Protein AF-A0A7R9YXC5-F1 (afdb_monomer_lite)

Sequence (321 aa):
VELQVAIHGRLTNIRSEVAAGSNMAVRSGCPSSIGLPQLDKMMSELQGGLLQASELYNDFAQPCAMWDLCLRLIDLAGADVDPLLVRQLWDNLLLQAWERVPASRPVHSCSEPMQHLHAVCSAVEELGTCISSNEGTFPLAFVAFRLEQVAAEVWPRPHMTSSSARSMAVGCDNHNKAFGTPLIVSSLSRSCNGSVLALLRAYELLLGRHVAGVSDAEVSSTRMRHQLLAGLFMQCSMAAEELSGVQLGLAADDSYDAGHGTPESLLRTSTKLAVGTDPTTARQMGYLAEACERFALEAHRLGGVAGEELAKSFDDLRRRL

Secondary structure (DSSP, 8-state):
-HHHHHHHHHHHHHHHHHHTT-GGGGTT---TT--HHHHHHHHHHHHHSPPPHHHIIIIIITTTT-HHHHHHHHHHHT----HHHHHHHHHHHHHHHHHTS-SS---SSS-HHHHHHHHHHHHHHHHHHHHTT-TTT--HHHHHHHHHHHHTT-SS-TTS--S------S---S----TTHHHHHHHHHHHTTT-HHHHHHHHHHHHTT--TTS-HHHHTSHHHHHHHHHHHHHHHHHHHHHHHHHHHHHHHTT-S----------------------HHHHHHHHHHHHHHHHHHHHHHHH-HHHHHHHHHHHHHHHTT-

Structure (mmCIF, N/CA/C/O backbone):
data_AF-A0A7R9YXC5-F1
#
_entry.id   AF-A0A7R9YXC5-F1
#
loop_
_atom_site.group_PDB
_atom_site.id
_atom_site.type_symbol
_atom_site.label_atom_id
_atom_site.label_alt_id
_atom_site.label_comp_id
_atom_site.label_asym_id
_atom_site.label_entity_id
_atom_site.label_seq_id
_atom_site.pdbx_PDB_ins_code
_atom_site.Cartn_x
_atom_site.Cartn_y
_atom_site.Cartn_z
_atom_site.occupancy
_atom_site.B_iso_or_equiv
_atom_site.auth_seq_id
_atom_site.auth_comp_id
_atom_site.auth_asym_id
_atom_site.auth_atom_id
_atom_site.pdbx_PDB_model_num
ATOM 1 N N . VAL A 1 1 ? -3.672 -4.868 25.819 1.00 85.56 1 VAL A N 1
ATOM 2 C CA . VAL A 1 1 ? -3.225 -3.750 26.690 1.00 85.56 1 VAL A CA 1
ATOM 3 C C . VAL A 1 1 ? -2.791 -2.552 25.853 1.00 85.56 1 VAL A C 1
ATOM 5 O O . VAL A 1 1 ? -3.435 -1.521 25.953 1.00 85.56 1 VAL A O 1
ATOM 8 N N . GLU A 1 2 ? -1.778 -2.674 24.988 1.00 91.31 2 GLU A N 1
ATOM 9 C CA . GLU A 1 2 ? -1.267 -1.541 24.187 1.00 91.31 2 GLU A CA 1
ATOM 10 C C . GLU A 1 2 ? -2.338 -0.843 23.336 1.00 91.31 2 GLU A C 1
ATOM 12 O O . GLU A 1 2 ? -2.458 0.376 23.391 1.00 91.31 2 GLU A O 1
ATOM 17 N N . LEU A 1 3 ? -3.168 -1.602 22.609 1.00 91.25 3 LEU A N 1
ATOM 18 C CA . LEU A 1 3 ? -4.249 -1.026 21.796 1.00 91.25 3 LEU A CA 1
ATOM 19 C C . LEU A 1 3 ? -5.289 -0.285 22.641 1.00 91.25 3 LEU A C 1
ATOM 21 O O . LEU A 1 3 ? -5.760 0.773 22.246 1.00 91.25 3 LEU A O 1
ATOM 25 N N . GLN A 1 4 ? -5.597 -0.787 23.836 1.00 93.06 4 GLN A N 1
ATOM 26 C CA . GLN A 1 4 ? -6.517 -0.126 24.759 1.00 93.06 4 GLN A CA 1
ATOM 27 C C . GLN A 1 4 ? -5.935 1.195 25.287 1.00 93.06 4 GLN A C 1
ATOM 29 O O . GLN A 1 4 ? -6.645 2.196 25.357 1.00 93.06 4 GLN A O 1
ATOM 34 N N . VAL A 1 5 ? -4.633 1.225 25.592 1.00 92.50 5 VAL A N 1
ATOM 35 C CA . VAL A 1 5 ? -3.917 2.458 25.967 1.00 92.50 5 VAL A CA 1
ATOM 36 C C . VAL A 1 5 ? -3.904 3.455 24.805 1.00 92.50 5 VAL A C 1
ATOM 38 O O . VAL A 1 5 ? -4.148 4.642 25.018 1.00 92.50 5 VAL A O 1
ATOM 41 N N . ALA A 1 6 ? -3.685 2.985 23.574 1.00 92.81 6 ALA A N 1
ATOM 42 C CA . ALA A 1 6 ? -3.709 3.828 22.381 1.00 92.81 6 ALA A CA 1
ATOM 43 C C . ALA A 1 6 ? -5.100 4.435 22.124 1.00 92.81 6 ALA A C 1
ATOM 45 O O . ALA A 1 6 ? -5.201 5.638 21.873 1.00 92.81 6 ALA A O 1
ATOM 46 N N . ILE A 1 7 ? -6.170 3.640 22.259 1.00 92.00 7 ILE A N 1
ATOM 47 C CA . ILE A 1 7 ? -7.557 4.124 22.181 1.00 92.00 7 ILE A CA 1
ATOM 48 C C . ILE A 1 7 ? -7.794 5.184 23.259 1.00 92.00 7 ILE A C 1
ATOM 50 O O . ILE A 1 7 ? -8.263 6.276 22.945 1.00 92.00 7 ILE A O 1
ATOM 54 N N . HIS A 1 8 ? -7.413 4.916 24.511 1.00 92.12 8 HIS A N 1
ATOM 55 C CA . HIS A 1 8 ? -7.578 5.878 25.601 1.00 92.12 8 HIS A CA 1
ATOM 56 C C . HIS A 1 8 ? -6.866 7.210 25.308 1.00 92.12 8 HIS A C 1
ATOM 58 O O . HIS A 1 8 ? -7.475 8.271 25.437 1.00 92.12 8 HIS A O 1
ATOM 64 N N . GLY A 1 9 ? -5.615 7.159 24.834 1.00 91.31 9 GLY A N 1
ATOM 65 C CA . GLY A 1 9 ? -4.849 8.345 24.437 1.00 91.31 9 GLY A CA 1
ATOM 66 C C . GLY A 1 9 ? -5.482 9.126 23.275 1.00 91.31 9 GLY A C 1
ATOM 67 O O . GLY A 1 9 ? -5.499 10.360 23.271 1.00 91.31 9 GLY A O 1
ATOM 68 N N . ARG A 1 10 ? -6.071 8.435 22.292 1.00 90.62 10 ARG A N 1
ATOM 69 C CA . ARG A 1 10 ? -6.817 9.090 21.205 1.00 90.62 10 ARG A CA 1
ATOM 70 C C . ARG A 1 10 ? -8.094 9.757 21.712 1.00 90.62 10 ARG A C 1
ATOM 72 O O . ARG A 1 10 ? -8.354 10.898 21.335 1.00 90.62 10 ARG A O 1
ATOM 79 N N . LEU A 1 11 ? -8.848 9.107 22.600 1.00 90.19 11 LEU A N 1
ATOM 80 C CA . LEU A 1 11 ? -10.049 9.699 23.198 1.00 90.19 11 LEU A CA 1
ATOM 81 C C . LEU A 1 11 ? -9.716 10.937 24.040 1.00 90.19 11 LEU A C 1
ATOM 83 O O . LEU A 1 11 ? -10.445 11.924 23.962 1.00 90.19 11 LEU A O 1
ATOM 87 N N . THR A 1 12 ? -8.598 10.946 24.777 1.00 90.25 12 THR A N 1
ATOM 88 C CA . THR A 1 12 ? -8.157 12.148 25.508 1.00 90.25 12 THR A CA 1
ATOM 89 C C . THR A 1 12 ? -7.860 13.320 24.575 1.00 90.25 12 THR A C 1
ATOM 91 O O . THR A 1 12 ? -8.230 14.454 24.886 1.00 90.25 12 THR A O 1
ATOM 94 N N . ASN A 1 13 ? -7.262 13.054 23.410 1.00 88.88 13 ASN A N 1
ATOM 95 C CA . ASN A 1 13 ? -6.986 14.093 22.418 1.00 88.88 13 ASN A CA 1
ATOM 96 C C . ASN A 1 13 ? -8.290 14.635 21.823 1.00 88.88 13 ASN A C 1
ATOM 98 O O . ASN A 1 13 ? -8.510 15.844 21.867 1.00 88.88 13 ASN A O 1
ATOM 102 N N . ILE A 1 14 ? -9.202 13.754 21.397 1.00 86.19 14 ILE A N 1
ATOM 103 C CA . ILE A 1 14 ? -10.529 14.146 20.889 1.00 86.19 14 ILE A CA 1
ATOM 104 C C . ILE A 1 14 ? -11.276 14.983 21.935 1.00 86.19 14 ILE A C 1
ATOM 106 O O . ILE A 1 14 ? -11.848 16.021 21.613 1.00 86.19 14 ILE A O 1
ATOM 110 N N . ARG A 1 15 ? -11.220 14.590 23.214 1.00 87.62 15 ARG A N 1
ATOM 111 C CA . ARG A 1 15 ? -11.850 15.334 24.312 1.00 87.62 15 ARG A CA 1
ATOM 112 C C . ARG A 1 15 ? -11.302 16.748 24.414 1.00 87.62 15 ARG A C 1
ATOM 114 O O . ARG A 1 15 ? -12.077 17.692 24.549 1.00 87.62 15 ARG A O 1
ATOM 121 N N . SER A 1 16 ? -9.978 16.886 24.353 1.00 86.81 16 SER A N 1
ATOM 122 C CA . SER A 1 16 ? -9.315 18.188 24.417 1.00 86.81 16 SER A CA 1
ATOM 123 C C . SER A 1 16 ? -9.681 19.079 23.224 1.00 86.81 16 SER A C 1
ATOM 125 O O . SER A 1 16 ? -9.943 20.265 23.410 1.00 86.81 16 SER A O 1
ATOM 127 N N . GLU A 1 17 ? -9.803 18.505 22.025 1.00 83.50 17 GLU A N 1
ATOM 128 C CA . GLU A 1 17 ? -10.179 19.221 20.801 1.00 83.50 17 GLU A CA 1
ATOM 129 C C . GLU A 1 17 ? -11.636 19.700 20.835 1.00 83.50 17 GLU A C 1
ATOM 131 O O . GLU A 1 17 ? -11.918 20.855 20.501 1.00 83.50 17 GLU A O 1
ATOM 136 N N . VAL A 1 18 ? -12.551 18.839 21.295 1.00 82.38 18 VAL A N 1
ATOM 137 C CA . VAL A 1 18 ? -13.970 19.178 21.473 1.00 82.38 18 VAL A CA 1
ATOM 138 C C . VAL A 1 18 ? -14.134 20.253 22.551 1.00 82.38 18 VAL A C 1
ATOM 140 O O . VAL A 1 18 ? -14.864 21.222 22.343 1.00 82.38 18 VAL A O 1
ATOM 143 N N . ALA A 1 19 ? -13.423 20.140 23.679 1.00 83.19 19 ALA A N 1
ATOM 144 C CA . ALA A 1 19 ? -13.453 21.137 24.751 1.00 83.19 19 ALA A CA 1
ATOM 145 C C . ALA A 1 19 ? -12.884 22.499 24.314 1.00 83.19 19 ALA A C 1
ATOM 147 O O . ALA A 1 19 ? -13.374 23.540 24.747 1.00 83.19 19 ALA A O 1
ATOM 148 N N . ALA A 1 20 ? -11.887 22.504 23.426 1.00 81.88 20 ALA A N 1
ATOM 149 C CA . ALA A 1 20 ? -11.310 23.719 22.859 1.00 81.88 20 ALA A CA 1
ATOM 150 C C . ALA A 1 20 ? -12.216 24.409 21.818 1.00 81.88 20 ALA A C 1
ATOM 152 O O . ALA A 1 20 ? -11.829 25.443 21.275 1.00 81.88 20 ALA A O 1
ATOM 153 N N . GLY A 1 21 ? -13.393 23.849 21.500 1.00 68.62 21 GLY A N 1
ATOM 154 C CA . GLY A 1 21 ? -14.313 24.410 20.504 1.00 68.62 21 GLY A CA 1
ATOM 155 C C . GLY A 1 21 ? -13.708 24.478 19.100 1.00 68.62 21 GLY A C 1
ATOM 156 O O . GLY A 1 21 ? -14.126 25.290 18.274 1.00 68.62 21 GLY A O 1
ATOM 157 N N . SER A 1 22 ? -12.687 23.663 18.825 1.00 61.84 22 SER A N 1
ATOM 158 C CA . SER A 1 22 ? -12.028 23.674 17.529 1.00 61.84 22 SER A CA 1
ATOM 159 C C . SER A 1 22 ? -12.956 23.052 16.487 1.00 61.84 22 SER A C 1
ATOM 161 O O . SER A 1 22 ? -13.291 21.873 16.568 1.00 61.84 22 SER A O 1
ATOM 163 N N . ASN A 1 23 ? -13.270 23.799 15.422 1.00 53.34 23 ASN A N 1
ATOM 164 C CA . ASN A 1 23 ? -13.916 23.288 14.197 1.00 53.34 23 ASN A CA 1
ATOM 165 C C . ASN A 1 23 ? -13.087 22.191 13.471 1.00 53.34 23 ASN A C 1
ATOM 167 O O . ASN A 1 23 ? -13.410 21.783 12.358 1.00 53.34 23 ASN A O 1
ATOM 171 N N . MET A 1 24 ? -12.018 21.693 14.102 1.00 48.81 24 MET A N 1
ATOM 172 C CA . MET A 1 24 ? -11.241 20.512 13.729 1.00 48.81 24 MET A CA 1
ATOM 173 C C . MET A 1 24 ? -11.968 19.188 14.001 1.00 48.81 24 MET A C 1
ATOM 175 O O . MET A 1 24 ? -11.489 18.166 13.527 1.00 48.81 24 MET A O 1
ATOM 179 N N . ALA A 1 25 ? -13.129 19.173 14.669 1.00 43.03 25 ALA A N 1
ATOM 180 C CA . ALA A 1 25 ? -13.936 17.952 14.814 1.00 43.03 25 ALA A CA 1
ATOM 181 C C . ALA A 1 25 ? -14.303 17.308 13.455 1.00 43.03 25 ALA A C 1
ATOM 183 O O . ALA A 1 25 ? -14.490 16.101 13.376 1.00 43.03 25 ALA A O 1
ATOM 184 N N . VAL A 1 26 ? -14.319 18.094 12.369 1.00 48.00 26 VAL A N 1
ATOM 185 C CA . VAL A 1 26 ? -14.453 17.596 10.985 1.00 48.00 26 VAL A CA 1
ATOM 186 C C . VAL A 1 26 ? -13.142 16.985 10.453 1.00 48.00 26 VAL A C 1
ATOM 188 O O . VAL A 1 26 ? -13.173 16.070 9.644 1.00 48.00 26 VAL A O 1
ATOM 191 N N . ARG A 1 27 ? -11.976 17.442 10.928 1.00 50.78 27 ARG A N 1
ATOM 192 C CA . ARG A 1 27 ? -10.634 16.993 10.498 1.00 50.78 27 ARG A CA 1
ATOM 193 C C . ARG A 1 27 ? -10.107 15.768 11.243 1.00 50.78 27 ARG A C 1
ATOM 195 O O . ARG A 1 27 ? -9.214 15.091 10.738 1.00 50.78 27 ARG A O 1
ATOM 202 N N . SER A 1 28 ? -10.630 15.470 12.433 1.00 47.91 28 SER A N 1
ATOM 203 C CA . SER A 1 28 ? -10.281 14.239 13.153 1.00 47.91 28 SER A CA 1
ATOM 204 C C . SER A 1 28 ? -11.022 13.013 12.602 1.00 47.91 28 SER A C 1
ATOM 206 O O . SER A 1 28 ? -10.754 11.904 13.054 1.00 47.91 28 SER A O 1
ATOM 208 N N . GLY A 1 29 ? -11.946 13.179 11.646 1.00 51.75 29 GLY A N 1
ATOM 209 C CA . GLY A 1 29 ? -12.799 12.103 11.131 1.00 51.75 29 GLY A CA 1
ATOM 210 C C . GLY A 1 29 ? -13.851 11.605 12.130 1.00 51.75 29 GLY A C 1
ATOM 211 O O . GLY A 1 29 ? -14.633 10.727 11.780 1.00 51.75 29 GLY A O 1
ATOM 212 N N . CYS A 1 30 ? -13.903 12.153 13.352 1.00 49.88 30 CYS A N 1
ATOM 213 C CA . CYS A 1 30 ? -14.940 11.805 14.316 1.00 49.88 30 CYS A CA 1
ATOM 214 C C . CYS A 1 30 ? -16.307 12.236 13.776 1.00 49.88 30 CYS A C 1
ATOM 216 O O . CYS A 1 30 ? -16.468 13.394 13.373 1.00 49.88 30 CYS A O 1
ATOM 218 N N . PRO A 1 31 ? -17.328 11.364 13.816 1.00 53.88 31 PRO A N 1
ATOM 219 C CA . PRO A 1 31 ? -18.678 11.803 13.531 1.00 53.88 31 PRO A CA 1
ATOM 220 C C . PRO A 1 31 ? -19.026 12.896 14.543 1.00 53.88 31 PRO A C 1
ATOM 222 O O . PRO A 1 31 ? -18.815 12.742 15.749 1.00 53.88 31 PRO A O 1
ATOM 225 N N . SER A 1 32 ? -19.562 14.015 14.055 1.00 53.47 32 SER A N 1
ATOM 226 C CA . SER A 1 32 ? -19.918 15.212 14.836 1.00 53.47 32 SER A CA 1
ATOM 227 C C . SER A 1 32 ? -20.998 14.967 15.912 1.00 53.47 32 SER A C 1
ATOM 229 O O . SER A 1 32 ? -21.584 15.909 16.436 1.00 53.47 32 SER A O 1
ATOM 231 N N . SER A 1 33 ? -21.291 13.703 16.220 1.00 59.06 33 SER A N 1
ATOM 232 C CA . SER A 1 33 ? -22.357 13.209 17.080 1.00 59.06 33 SER A CA 1
ATOM 233 C C . SER A 1 33 ? -21.893 12.736 18.461 1.00 59.06 33 SER A C 1
ATOM 235 O O . SER A 1 33 ? -22.750 12.540 19.319 1.00 59.06 33 SER A O 1
ATOM 237 N N . ILE A 1 34 ? -20.590 12.535 18.712 1.00 72.25 34 ILE A N 1
ATOM 238 C CA . ILE A 1 34 ? -20.120 12.079 20.034 1.00 72.25 34 ILE A CA 1
ATOM 239 C C . ILE A 1 34 ? -19.953 13.286 20.962 1.00 72.25 34 ILE A C 1
ATOM 241 O O . ILE A 1 34 ? -19.010 14.067 20.844 1.00 72.25 34 ILE A O 1
ATOM 245 N N . GLY A 1 35 ? -20.885 13.441 21.901 1.00 79.62 35 GLY A N 1
ATOM 246 C CA . GLY A 1 35 ? -20.814 14.488 22.918 1.00 79.62 35 GLY A CA 1
ATOM 247 C C . GLY A 1 35 ? -19.749 14.208 23.987 1.00 79.62 35 GLY A C 1
ATOM 248 O O . GLY A 1 35 ? -19.476 13.055 24.318 1.00 79.62 35 GLY A O 1
ATOM 249 N N . LEU A 1 36 ? -19.223 15.271 24.610 1.00 82.44 36 LEU A N 1
ATOM 250 C CA . LEU A 1 36 ? -18.330 15.191 25.780 1.00 82.44 36 LEU A CA 1
ATOM 251 C C . LEU A 1 36 ? -18.768 14.177 26.862 1.00 82.44 36 LEU A C 1
ATOM 253 O O . LEU A 1 36 ? -17.921 13.390 27.279 1.00 82.44 36 LEU A O 1
ATOM 257 N N . PRO A 1 37 ? -20.047 14.111 27.300 1.00 86.06 37 PRO A N 1
ATOM 258 C CA . PRO A 1 37 ? -20.447 13.144 28.328 1.00 86.06 37 PRO A CA 1
ATOM 259 C C . PRO A 1 37 ? -20.342 11.683 27.868 1.00 86.06 37 PRO A C 1
ATOM 261 O O . PRO A 1 37 ? -20.076 10.800 28.680 1.00 86.06 37 PRO A O 1
ATOM 264 N N . GLN A 1 38 ? -20.528 11.413 26.573 1.00 86.81 38 GLN A N 1
ATOM 265 C CA . GLN A 1 38 ? -20.342 10.071 26.022 1.00 86.81 38 GLN A CA 1
ATOM 266 C C . GLN A 1 38 ? -18.858 9.701 25.987 1.00 86.81 38 GLN A C 1
ATOM 268 O O . GLN A 1 38 ? -18.496 8.579 26.328 1.00 86.81 38 GLN A O 1
ATOM 273 N N . LEU A 1 39 ? -17.999 10.662 25.650 1.00 86.38 39 LEU A N 1
ATOM 274 C CA . LEU A 1 39 ? -16.556 10.469 25.623 1.00 86.38 39 LEU A CA 1
ATOM 275 C C . LEU A 1 39 ? -15.981 10.199 27.022 1.00 86.38 39 LEU A C 1
ATOM 277 O O . LEU A 1 39 ? -15.174 9.286 27.190 1.00 86.38 39 LEU A O 1
ATOM 281 N N . ASP A 1 40 ? -16.453 10.930 28.036 1.00 88.50 40 ASP A N 1
ATOM 282 C CA . ASP A 1 40 ? -16.078 10.705 29.437 1.00 88.50 40 ASP A CA 1
ATOM 283 C C . ASP A 1 40 ? -16.508 9.308 29.920 1.00 88.50 40 ASP A C 1
ATOM 285 O O . ASP A 1 40 ? -15.749 8.627 30.615 1.00 88.50 40 ASP A O 1
ATOM 289 N N . LYS A 1 41 ? -17.691 8.839 29.497 1.00 90.25 41 LYS A N 1
ATOM 290 C CA . LYS A 1 41 ? -18.159 7.477 29.782 1.00 90.25 41 LYS A CA 1
ATOM 291 C C . LYS A 1 41 ? -17.246 6.422 29.146 1.00 90.25 41 LYS A C 1
ATOM 293 O O . LYS A 1 41 ? -16.778 5.534 29.854 1.00 90.25 41 LYS A O 1
ATOM 298 N N . MET A 1 42 ? -16.937 6.556 27.856 1.00 90.44 42 MET A N 1
ATOM 299 C CA . MET A 1 42 ? -16.036 5.639 27.143 1.00 90.44 42 MET A CA 1
ATOM 300 C C . MET A 1 42 ? -14.647 5.588 27.799 1.00 90.44 42 MET A C 1
ATOM 302 O O . MET A 1 42 ? -14.072 4.520 28.000 1.00 90.44 42 MET A O 1
ATOM 306 N N . MET A 1 43 ? -14.109 6.742 28.199 1.00 90.12 43 MET A N 1
ATOM 307 C CA . MET A 1 43 ? -12.832 6.803 28.910 1.00 90.12 43 MET A CA 1
ATOM 308 C C . MET A 1 43 ? -12.872 6.078 30.261 1.00 90.12 43 MET A C 1
ATOM 310 O O . MET A 1 43 ? -11.908 5.389 30.593 1.00 90.12 43 MET A O 1
ATOM 314 N N . SER A 1 44 ? -13.963 6.217 31.022 1.00 90.12 44 SER A N 1
ATOM 315 C CA . SER A 1 44 ? -14.143 5.517 32.298 1.00 90.12 44 SER A CA 1
ATOM 316 C C . SER A 1 44 ? -14.252 4.002 32.113 1.00 90.12 44 SER A C 1
ATOM 318 O O . SER A 1 44 ? -13.713 3.253 32.924 1.00 90.12 44 SER A O 1
ATOM 320 N N . GLU A 1 45 ? -14.922 3.538 31.057 1.00 91.31 45 GLU A N 1
ATOM 321 C CA . GLU A 1 45 ? -15.056 2.108 30.749 1.00 91.31 45 GLU A CA 1
ATOM 322 C C . GLU A 1 45 ? -13.698 1.480 30.407 1.00 91.31 45 GLU A C 1
ATOM 324 O O . GLU A 1 45 ? -13.349 0.433 30.951 1.00 91.31 45 GLU A O 1
ATOM 329 N N . LEU A 1 46 ? -12.867 2.171 29.618 1.00 90.38 46 LEU A N 1
ATOM 330 C CA . LEU A 1 46 ? -11.503 1.722 29.302 1.00 90.38 46 LEU A CA 1
ATOM 331 C C . LEU A 1 46 ? -10.572 1.678 30.522 1.00 90.38 46 LEU A C 1
ATOM 333 O O . LEU A 1 46 ? -9.553 0.992 30.478 1.00 90.38 46 LEU A O 1
ATOM 337 N N . GLN A 1 47 ? -10.880 2.412 31.591 1.00 89.50 47 GLN A N 1
ATOM 338 C CA . GLN A 1 47 ? -10.126 2.367 32.849 1.00 89.50 47 GLN A CA 1
ATOM 339 C C . GLN A 1 47 ? -10.611 1.248 33.784 1.00 89.50 47 GLN A C 1
ATOM 341 O O . GLN A 1 47 ? -9.884 0.866 34.700 1.00 89.50 47 GLN A O 1
ATOM 346 N N . GLY A 1 48 ? -11.817 0.716 33.560 1.00 85.75 48 GLY A N 1
ATOM 347 C CA . GLY A 1 48 ? -12.461 -0.263 34.438 1.00 85.75 48 GLY A CA 1
ATOM 348 C C . GLY A 1 48 ? -11.906 -1.687 34.341 1.00 85.75 48 GLY A C 1
ATOM 349 O O . GLY A 1 48 ? -12.081 -2.469 35.273 1.00 85.75 48 GLY A O 1
ATOM 350 N N . GLY A 1 49 ? -11.224 -2.041 33.248 1.00 89.19 49 GLY A N 1
ATOM 351 C CA . GLY A 1 49 ? -10.658 -3.378 33.053 1.00 89.19 49 GLY A CA 1
ATOM 352 C C . GLY A 1 49 ? -10.183 -3.628 31.623 1.00 89.19 49 GLY A C 1
ATOM 353 O O . GLY A 1 49 ? -10.300 -2.759 30.765 1.00 89.19 49 GLY A O 1
ATOM 354 N N . LEU A 1 50 ? -9.625 -4.815 31.364 1.00 91.12 50 LEU A N 1
ATOM 355 C CA . LEU A 1 50 ? -9.234 -5.226 30.012 1.00 91.12 50 LEU A CA 1
ATOM 356 C C . LEU A 1 50 ? -10.460 -5.650 29.206 1.00 91.12 50 LEU A C 1
ATOM 358 O O . LEU A 1 50 ? -11.180 -6.555 29.621 1.00 91.12 50 LEU A O 1
ATOM 362 N N . LEU A 1 51 ? -10.648 -5.013 28.052 1.00 92.81 51 LEU A N 1
ATOM 363 C CA . LEU A 1 51 ? -11.744 -5.304 27.130 1.00 92.81 51 LEU A CA 1
ATOM 364 C C . LEU A 1 51 ? -11.302 -6.265 26.024 1.00 92.81 51 LEU A C 1
ATOM 366 O O . LEU A 1 51 ? -10.113 -6.365 25.693 1.00 92.81 51 LEU A O 1
ATOM 370 N N . GLN A 1 52 ? -12.266 -6.968 25.436 1.00 92.50 52 GLN A N 1
ATOM 371 C CA . GLN A 1 52 ? -12.020 -7.835 24.287 1.00 92.50 52 GLN A CA 1
ATOM 372 C C . GLN A 1 52 ? -11.782 -7.013 23.014 1.00 92.50 52 GLN A C 1
ATOM 374 O O . GLN A 1 52 ? -12.260 -5.888 22.877 1.00 92.50 52 GLN A O 1
ATOM 379 N N . ALA A 1 53 ? -11.073 -7.586 22.036 1.00 91.12 53 ALA A N 1
ATOM 380 C CA . ALA A 1 53 ? -10.782 -6.899 20.773 1.00 91.12 53 ALA A CA 1
ATOM 381 C C . ALA A 1 53 ? -12.058 -6.473 20.021 1.00 91.12 53 ALA A C 1
ATOM 383 O O . ALA A 1 53 ? -12.093 -5.391 19.441 1.00 91.12 53 ALA A O 1
ATOM 384 N N . SER A 1 54 ? -13.121 -7.281 20.084 1.00 92.44 54 SER A N 1
ATOM 385 C CA . SER A 1 54 ? -14.426 -6.956 19.499 1.00 92.44 54 SER A CA 1
ATOM 386 C C . SER A 1 54 ? -15.109 -5.771 20.182 1.00 92.44 54 SER A C 1
ATOM 388 O O . SER A 1 54 ? -15.726 -4.963 19.497 1.00 92.44 54 SER A O 1
ATOM 390 N N . GLU A 1 55 ? -14.992 -5.644 21.504 1.00 94.62 55 GLU A N 1
ATOM 391 C CA . GLU A 1 55 ? -15.535 -4.509 22.268 1.00 94.62 55 GLU A CA 1
ATOM 392 C C . GLU A 1 55 ? -14.743 -3.241 21.931 1.00 94.62 55 GLU A C 1
ATOM 394 O O . GLU A 1 55 ? -15.312 -2.234 21.520 1.00 94.62 55 GLU A O 1
ATOM 399 N N . LEU A 1 56 ? -13.405 -3.321 21.966 1.00 95.06 56 LEU A N 1
ATOM 400 C CA . LEU A 1 56 ? -12.520 -2.222 21.563 1.00 95.06 56 LEU A CA 1
ATOM 401 C C . LEU A 1 56 ? -12.799 -1.736 20.131 1.00 95.06 56 LEU A C 1
ATOM 403 O O . LEU A 1 56 ? -12.732 -0.536 19.867 1.00 95.06 56 LEU A O 1
ATOM 407 N N . TYR A 1 57 ? -13.126 -2.648 19.214 1.00 94.31 57 TYR A N 1
ATOM 408 C CA . TYR A 1 57 ? -13.454 -2.317 17.830 1.00 94.31 57 TYR A CA 1
ATOM 409 C C . TYR A 1 57 ? -14.825 -1.636 17.708 1.00 94.31 57 TYR A C 1
ATOM 411 O O . TYR A 1 57 ? -14.907 -0.517 17.197 1.00 94.31 57 TYR A O 1
ATOM 419 N N . ASN A 1 58 ? -15.885 -2.297 18.185 1.00 93.81 58 ASN A N 1
ATOM 420 C CA . ASN A 1 58 ? -17.271 -1.884 17.942 1.00 93.81 58 ASN A CA 1
ATOM 421 C C . ASN A 1 58 ? -17.698 -0.691 18.798 1.00 93.81 58 ASN A C 1
ATOM 423 O O . ASN A 1 58 ? -18.430 0.170 18.314 1.00 93.81 58 ASN A O 1
ATOM 427 N N . ASP A 1 59 ? -17.231 -0.625 20.045 1.00 93.56 59 ASP A N 1
ATOM 428 C CA . ASP A 1 59 ? -17.704 0.373 21.005 1.00 93.56 59 ASP A CA 1
ATOM 429 C C . ASP A 1 59 ? -16.814 1.624 21.021 1.00 93.56 59 ASP A C 1
ATOM 431 O O . ASP A 1 59 ? -17.275 2.696 21.412 1.00 93.56 59 ASP A O 1
ATOM 435 N N . PHE A 1 60 ? -15.559 1.521 20.552 1.00 93.69 60 PHE A N 1
ATOM 436 C CA . PHE A 1 60 ? -14.576 2.610 20.637 1.00 93.69 60 PHE A CA 1
ATOM 437 C C . PHE A 1 60 ? -13.945 2.992 19.296 1.00 93.69 60 PHE A C 1
ATOM 439 O O . PHE A 1 60 ? -14.120 4.122 18.841 1.00 93.69 60 PHE A O 1
ATOM 446 N N . ALA A 1 61 ? -13.200 2.087 18.656 1.00 93.62 61 ALA A N 1
ATOM 447 C CA . ALA A 1 61 ? -12.371 2.443 17.506 1.00 93.62 61 ALA A CA 1
ATOM 448 C C . ALA A 1 61 ? -13.206 2.854 16.281 1.00 93.62 61 ALA A C 1
ATOM 450 O O . ALA A 1 61 ? -12.959 3.916 15.704 1.00 93.62 61 ALA A O 1
ATOM 451 N N . GLN A 1 62 ? -14.215 2.057 15.911 1.00 93.31 62 GLN A N 1
ATOM 452 C CA . GLN A 1 62 ? -15.067 2.338 14.754 1.00 93.31 62 GLN A CA 1
ATOM 453 C C . GLN A 1 62 ? -15.955 3.582 14.961 1.00 93.31 62 GLN A C 1
ATOM 455 O O . GLN A 1 62 ? -15.950 4.444 14.078 1.00 93.31 62 GLN A O 1
ATOM 460 N N . PRO A 1 63 ? -16.672 3.758 16.095 1.00 90.75 63 PRO A N 1
ATOM 461 C CA . PRO A 1 63 ? -17.485 4.957 16.325 1.00 90.75 63 PRO A CA 1
ATOM 462 C C . PRO A 1 63 ? -16.678 6.256 16.321 1.00 90.75 63 PRO A C 1
ATOM 464 O O . PRO A 1 63 ? -17.186 7.293 15.904 1.00 90.75 63 PRO A O 1
ATOM 467 N N . CYS A 1 64 ? -15.420 6.209 16.763 1.00 89.19 64 CYS A N 1
ATOM 468 C CA . CYS A 1 64 ? -14.525 7.364 16.784 1.00 89.19 64 CYS A CA 1
ATOM 469 C C . CYS A 1 64 ? -13.646 7.492 15.529 1.00 89.19 64 CYS A C 1
ATOM 471 O O . CYS A 1 64 ? -12.710 8.290 15.542 1.00 89.19 64 CYS A O 1
ATOM 473 N N . ALA A 1 65 ? -13.912 6.721 14.466 1.00 92.00 65 ALA A N 1
ATOM 474 C CA . ALA A 1 65 ? -13.160 6.763 13.207 1.00 92.00 65 ALA A CA 1
ATOM 475 C C . ALA A 1 65 ? -11.632 6.613 13.385 1.00 92.00 65 ALA A C 1
ATOM 477 O O . ALA A 1 65 ? -10.827 7.267 12.713 1.00 92.00 65 ALA A O 1
ATOM 478 N N . MET A 1 66 ? -11.218 5.751 14.316 1.00 94.25 66 MET A N 1
ATOM 479 C CA . MET A 1 66 ? -9.815 5.407 14.557 1.00 94.25 66 MET A CA 1
ATOM 480 C C . MET A 1 66 ? -9.405 4.261 13.624 1.00 94.25 66 MET A C 1
ATOM 482 O O . MET A 1 66 ? -9.218 3.123 14.059 1.00 94.25 66 MET A O 1
ATOM 486 N N . TRP A 1 67 ? -9.358 4.534 12.318 1.00 95.50 67 TRP A N 1
ATOM 487 C CA . TRP A 1 67 ? -9.205 3.508 11.275 1.00 95.50 67 TRP A CA 1
ATOM 488 C C . TRP A 1 67 ? -7.887 2.731 11.367 1.00 95.50 67 TRP A C 1
ATOM 490 O O . TRP A 1 67 ? -7.862 1.525 11.124 1.00 95.50 67 TRP A O 1
ATOM 500 N N . ASP A 1 68 ? -6.813 3.394 11.796 1.00 95.44 68 ASP A N 1
ATOM 501 C CA . ASP A 1 68 ? -5.522 2.780 12.111 1.00 95.44 68 ASP A CA 1
ATOM 502 C C . ASP A 1 68 ? -5.652 1.728 13.223 1.00 95.44 68 ASP A C 1
ATOM 504 O O . ASP A 1 68 ? -5.166 0.603 13.097 1.00 95.44 68 ASP A O 1
ATOM 508 N N . LEU A 1 69 ? -6.369 2.062 14.298 1.00 95.62 69 LEU A N 1
ATOM 509 C CA . LEU A 1 69 ? -6.616 1.148 15.413 1.00 95.62 69 LEU A CA 1
ATOM 510 C C . LEU A 1 69 ? -7.607 0.039 15.043 1.00 95.62 69 LEU A C 1
ATOM 512 O O . LEU A 1 69 ? -7.436 -1.087 15.504 1.00 95.62 69 LEU A O 1
ATOM 516 N N . CYS A 1 70 ? -8.580 0.315 14.171 1.00 95.81 70 CYS A N 1
ATOM 517 C CA . CYS A 1 70 ? -9.471 -0.705 13.611 1.00 95.81 70 CYS A CA 1
ATOM 518 C C . CYS A 1 70 ? -8.671 -1.789 12.870 1.00 95.81 70 CYS A C 1
ATOM 520 O O . CYS A 1 70 ? -8.865 -2.976 13.126 1.00 95.81 70 CYS A O 1
ATOM 522 N N . LEU A 1 71 ? -7.729 -1.390 12.008 1.00 95.88 71 LEU A N 1
ATOM 523 C CA . LEU A 1 71 ? -6.868 -2.317 11.266 1.00 95.88 71 LEU A CA 1
ATOM 524 C C . LEU A 1 71 ? -5.946 -3.122 12.192 1.00 95.88 71 LEU A C 1
ATOM 526 O O . LEU A 1 71 ? -5.827 -4.333 12.026 1.00 95.88 71 LEU A O 1
ATOM 530 N N . ARG A 1 72 ? -5.359 -2.494 13.220 1.00 95.44 72 ARG A N 1
ATOM 531 C CA . ARG A 1 72 ? -4.532 -3.205 14.216 1.00 95.44 72 ARG A CA 1
ATOM 532 C C . ARG A 1 72 ? -5.332 -4.183 15.079 1.00 95.44 72 ARG A C 1
ATOM 534 O O . ARG A 1 72 ? -4.805 -5.220 15.467 1.00 95.44 72 ARG A O 1
ATOM 541 N N . LEU A 1 73 ? -6.586 -3.865 15.404 1.00 94.56 73 LEU A N 1
ATOM 542 C CA . LEU A 1 73 ? -7.476 -4.776 16.131 1.00 94.56 73 LEU A CA 1
ATOM 543 C C . LEU A 1 73 ? -7.858 -5.987 15.276 1.00 94.56 73 LEU A C 1
ATOM 545 O O . LEU A 1 73 ? -7.899 -7.097 15.799 1.00 94.56 73 LEU A O 1
ATOM 549 N N . ILE A 1 74 ? -8.096 -5.784 13.976 1.00 93.75 74 ILE A N 1
ATOM 550 C CA . ILE A 1 74 ? -8.334 -6.878 13.026 1.00 93.75 74 ILE A CA 1
ATOM 551 C C . ILE A 1 74 ? -7.093 -7.769 12.909 1.00 93.75 74 ILE A C 1
ATOM 553 O O . ILE A 1 74 ? -7.218 -8.990 12.970 1.00 93.75 74 ILE A O 1
ATOM 557 N N . ASP A 1 75 ? -5.907 -7.168 12.807 1.00 93.69 75 ASP A N 1
ATOM 558 C CA . ASP A 1 75 ? -4.645 -7.907 12.753 1.00 93.69 75 ASP A CA 1
ATOM 559 C C . ASP A 1 75 ? -4.419 -8.748 14.014 1.00 93.69 75 ASP A C 1
ATOM 561 O O . ASP A 1 75 ? -4.147 -9.944 13.927 1.00 93.69 75 ASP A O 1
ATOM 565 N N . LEU A 1 76 ? -4.666 -8.158 15.188 1.00 92.25 76 LEU A N 1
ATOM 566 C CA . LEU A 1 76 ? -4.589 -8.857 16.470 1.00 92.25 76 LEU A CA 1
ATOM 567 C C . LEU A 1 76 ? -5.611 -9.996 16.589 1.00 92.25 76 LEU A C 1
ATOM 569 O O . LEU A 1 76 ? -5.321 -11.015 17.214 1.00 92.25 76 LEU A O 1
ATOM 573 N N . ALA A 1 77 ? -6.813 -9.824 16.036 1.00 89.44 77 ALA A N 1
ATOM 574 C CA . ALA A 1 77 ? -7.855 -10.844 16.090 1.00 89.44 77 ALA A CA 1
ATOM 575 C C . ALA A 1 77 ? -7.509 -12.082 15.244 1.00 89.44 77 ALA A C 1
ATOM 577 O O . ALA A 1 77 ? -8.062 -13.151 15.501 1.00 89.44 77 ALA A O 1
ATOM 578 N N . GLY A 1 78 ? -6.612 -11.951 14.256 1.00 78.50 78 GLY A N 1
ATOM 579 C CA . GLY A 1 78 ? -6.122 -13.058 13.429 1.00 78.50 78 GLY A CA 1
ATOM 580 C C . GLY A 1 78 ? -7.208 -13.793 12.632 1.00 78.50 78 GLY A C 1
ATOM 581 O O . GLY A 1 78 ? -6.987 -14.924 12.209 1.00 78.50 78 GLY A O 1
ATOM 582 N N . ALA A 1 79 ? -8.392 -13.194 12.477 1.00 67.50 79 ALA A N 1
ATOM 583 C CA . ALA A 1 79 ? -9.553 -13.822 11.853 1.00 67.50 79 ALA A CA 1
ATOM 584 C C . ALA A 1 79 ? -9.557 -13.646 10.325 1.00 67.50 79 ALA A C 1
ATOM 586 O O . ALA A 1 79 ? -9.030 -12.656 9.815 1.00 67.50 79 ALA A O 1
ATOM 587 N N . ASP A 1 80 ? -10.233 -14.564 9.617 1.00 80.38 80 ASP A N 1
ATOM 588 C CA . ASP A 1 80 ? -10.619 -14.441 8.200 1.00 80.38 80 ASP A CA 1
ATOM 589 C C . ASP A 1 80 ? -11.623 -13.288 8.025 1.00 80.38 80 ASP A C 1
ATOM 591 O O . ASP A 1 80 ? -12.830 -13.478 7.852 1.00 80.38 80 ASP A O 1
ATOM 595 N N . VAL A 1 81 ? -11.130 -12.059 8.146 1.00 88.44 81 VAL A N 1
ATOM 596 C CA . VAL A 1 81 ? -11.924 -10.855 7.933 1.00 88.44 81 VAL A CA 1
ATOM 597 C C . VAL A 1 81 ? -12.112 -10.645 6.439 1.00 88.44 81 VAL A C 1
ATOM 599 O O . VAL A 1 81 ? -11.187 -10.821 5.648 1.00 88.44 81 VAL A O 1
ATOM 602 N N . ASP A 1 82 ? -13.328 -10.251 6.057 1.00 91.88 82 ASP A N 1
ATOM 603 C CA . ASP A 1 82 ? -13.669 -9.945 4.672 1.00 91.88 82 ASP A CA 1
ATOM 604 C C . ASP A 1 82 ? -12.65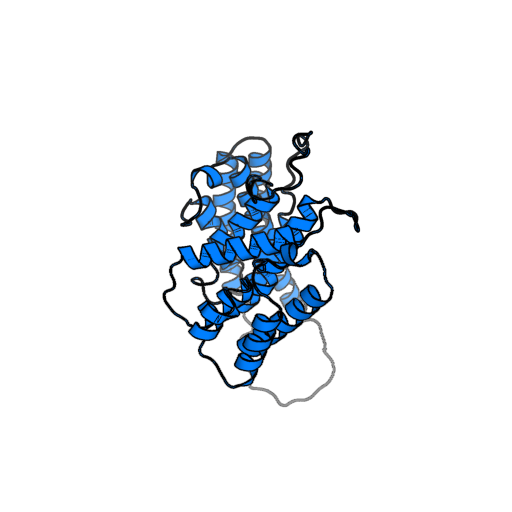4 -8.943 4.076 1.00 91.88 82 ASP A C 1
ATOM 606 O O . ASP A 1 82 ? -12.540 -7.812 4.569 1.00 91.88 82 ASP A O 1
ATOM 610 N N . PRO A 1 83 ? -11.935 -9.309 2.995 1.00 91.88 83 PRO A N 1
ATOM 611 C CA . PRO A 1 83 ? -10.997 -8.415 2.325 1.00 91.88 83 PRO A CA 1
ATOM 612 C C . PRO A 1 83 ? -11.628 -7.091 1.878 1.00 91.88 83 PRO A C 1
ATOM 614 O O . PRO A 1 83 ? -10.924 -6.088 1.744 1.00 91.88 83 PRO A O 1
ATOM 617 N N . LEU A 1 84 ? -12.942 -7.061 1.627 1.00 93.44 84 LEU A N 1
ATOM 618 C CA . LEU A 1 84 ? -13.654 -5.828 1.300 1.00 93.44 84 LEU A CA 1
ATOM 619 C C . LEU A 1 84 ? -13.666 -4.852 2.482 1.00 93.44 84 LEU A C 1
ATOM 621 O O . LEU A 1 84 ? -13.408 -3.665 2.280 1.00 93.44 84 LEU A O 1
ATOM 625 N N . LEU A 1 85 ? -13.905 -5.344 3.701 1.00 94.00 85 LEU A N 1
ATOM 626 C CA . LEU A 1 85 ? -13.898 -4.522 4.912 1.00 94.00 85 LEU A CA 1
ATOM 627 C C . LEU A 1 85 ? -12.507 -3.937 5.166 1.00 94.00 85 LEU A C 1
ATOM 629 O O . LEU A 1 85 ? -12.377 -2.739 5.410 1.00 94.00 85 LEU A O 1
ATOM 633 N N . VAL A 1 86 ? -11.457 -4.755 5.048 1.00 95.38 86 VAL A N 1
ATOM 634 C CA . VAL A 1 86 ? -10.070 -4.294 5.225 1.00 95.38 86 VAL A CA 1
ATOM 635 C C . VAL A 1 86 ? -9.746 -3.164 4.244 1.00 95.38 86 VAL A C 1
ATOM 637 O O . VAL A 1 86 ? -9.218 -2.128 4.642 1.00 95.38 86 VAL A O 1
ATOM 640 N N . ARG A 1 87 ? -10.121 -3.311 2.968 1.00 95.31 87 ARG A N 1
ATOM 641 C CA . ARG A 1 87 ? -9.922 -2.259 1.955 1.00 95.31 87 ARG A CA 1
ATOM 642 C C . ARG A 1 87 ? -10.700 -0.986 2.264 1.00 95.31 87 ARG A C 1
ATOM 644 O O . ARG A 1 87 ? -10.158 0.097 2.085 1.00 95.31 87 ARG A O 1
ATOM 651 N N . GLN A 1 88 ? -11.937 -1.103 2.743 1.00 95.31 88 GLN A N 1
ATOM 652 C CA . GLN A 1 88 ? -12.735 0.055 3.156 1.00 95.31 88 GLN A CA 1
ATOM 653 C C . GLN A 1 88 ? -12.088 0.806 4.324 1.00 95.31 88 GLN A C 1
ATOM 655 O O . GLN A 1 88 ? -12.054 2.034 4.315 1.00 95.31 88 GLN A O 1
ATOM 660 N N . LEU A 1 89 ? -11.539 0.089 5.309 1.00 95.94 89 LEU A N 1
ATOM 661 C CA . LEU A 1 89 ? -10.816 0.705 6.423 1.00 95.94 89 LEU A CA 1
ATOM 662 C C . LEU A 1 89 ? -9.547 1.422 5.954 1.00 95.94 89 LEU A C 1
ATOM 664 O O . LEU A 1 89 ? -9.281 2.534 6.407 1.00 95.94 89 LEU A O 1
ATOM 668 N N . TRP A 1 90 ? -8.807 0.829 5.013 1.00 97.00 90 TRP A N 1
ATOM 669 C CA . TRP A 1 90 ? -7.680 1.501 4.367 1.00 97.00 90 TRP A CA 1
ATOM 670 C C . TRP A 1 90 ? -8.121 2.755 3.610 1.00 97.00 90 TRP A C 1
ATOM 672 O O . TRP A 1 90 ? -7.549 3.813 3.840 1.00 97.00 90 TRP A O 1
ATOM 682 N N . ASP A 1 91 ? -9.163 2.691 2.781 1.00 95.56 91 ASP A N 1
ATOM 683 C CA . ASP A 1 91 ? -9.690 3.875 2.087 1.00 95.56 91 ASP A CA 1
ATOM 684 C C . ASP A 1 91 ? -10.064 4.989 3.075 1.00 95.56 91 ASP A C 1
ATOM 686 O O . ASP A 1 91 ? -9.664 6.137 2.883 1.00 95.56 91 ASP A O 1
ATOM 690 N N . ASN A 1 92 ? -10.754 4.658 4.169 1.00 94.94 92 ASN A N 1
ATOM 691 C CA . ASN A 1 92 ? -11.117 5.623 5.206 1.00 94.94 92 ASN A CA 1
ATOM 692 C C . ASN A 1 92 ? -9.889 6.232 5.901 1.00 94.94 92 ASN A C 1
ATOM 694 O O . ASN A 1 92 ? -9.858 7.440 6.136 1.00 94.94 92 ASN A O 1
ATOM 698 N N . LEU A 1 93 ? -8.864 5.428 6.203 1.00 95.88 93 LEU A N 1
ATOM 699 C CA . LEU A 1 93 ? -7.606 5.908 6.780 1.00 95.88 93 LEU A CA 1
ATOM 700 C C . LEU A 1 93 ? -6.896 6.890 5.839 1.00 95.88 93 LEU A C 1
ATOM 702 O O . LEU A 1 93 ? -6.461 7.959 6.268 1.00 95.88 93 LEU A O 1
ATOM 706 N N . LEU A 1 94 ? -6.794 6.538 4.557 1.00 95.81 94 LEU A N 1
ATOM 707 C CA . LEU A 1 94 ? -6.127 7.360 3.549 1.00 95.81 94 LEU A CA 1
ATOM 708 C C . LEU A 1 94 ? -6.909 8.658 3.284 1.00 95.81 94 LEU A C 1
ATOM 710 O O . LEU A 1 94 ? -6.299 9.721 3.176 1.00 95.81 94 LEU A O 1
ATOM 714 N N . LEU A 1 95 ? -8.247 8.605 3.257 1.00 93.56 95 LEU A N 1
ATOM 715 C CA . LEU A 1 95 ? -9.106 9.792 3.163 1.00 93.56 95 LEU A CA 1
ATOM 716 C C . LEU A 1 95 ? -8.935 10.706 4.378 1.00 93.56 95 LEU A C 1
ATOM 718 O O . LEU A 1 95 ? -8.740 11.908 4.228 1.00 93.56 95 LEU A O 1
ATOM 722 N N . GLN A 1 96 ? -8.925 10.138 5.583 1.00 92.00 96 GLN A N 1
ATOM 723 C CA . GLN A 1 96 ? -8.710 10.898 6.811 1.00 92.00 96 GLN A CA 1
ATOM 724 C C . GLN A 1 96 ? -7.321 11.561 6.823 1.00 92.00 96 GLN A C 1
ATOM 726 O O . GLN A 1 96 ? -7.185 12.708 7.246 1.00 92.00 96 GLN A O 1
ATOM 731 N N . ALA A 1 97 ? -6.277 10.875 6.344 1.00 92.69 97 ALA A N 1
ATOM 732 C CA . ALA A 1 97 ? -4.940 11.453 6.200 1.00 92.69 97 ALA A CA 1
ATOM 733 C C . ALA A 1 97 ? -4.914 12.596 5.171 1.00 92.69 97 ALA A C 1
ATOM 735 O O . ALA A 1 97 ? -4.314 13.641 5.429 1.00 92.69 97 ALA A O 1
ATOM 736 N N . TRP A 1 98 ? -5.612 12.424 4.046 1.00 91.31 98 TRP A N 1
ATOM 737 C CA . TRP A 1 98 ? -5.771 13.447 3.016 1.00 91.31 98 TRP A CA 1
ATOM 738 C C . TRP A 1 98 ? -6.460 14.710 3.563 1.00 91.31 98 TRP A C 1
ATOM 740 O O . TRP A 1 98 ? -5.953 15.815 3.374 1.00 91.31 98 TRP A O 1
ATOM 750 N N . GLU A 1 99 ? -7.575 14.568 4.282 1.00 88.62 99 GLU A N 1
ATOM 751 C CA . GLU A 1 99 ? -8.397 15.682 4.787 1.00 88.62 99 GLU A CA 1
ATOM 752 C C . GLU A 1 99 ? -7.754 16.480 5.933 1.00 88.62 99 GLU A C 1
ATOM 754 O O . GLU A 1 99 ? -8.111 17.640 6.173 1.00 88.62 99 GLU A O 1
ATOM 759 N N . ARG A 1 100 ? -6.783 15.893 6.644 1.00 85.56 100 ARG A N 1
ATOM 760 C CA . ARG A 1 100 ? -6.035 16.584 7.709 1.00 85.56 100 ARG A CA 1
ATOM 761 C C . ARG A 1 100 ? -5.161 17.718 7.179 1.00 85.56 100 ARG A C 1
ATOM 763 O O . ARG A 1 100 ? -4.865 18.650 7.932 1.00 85.56 100 ARG A O 1
ATOM 770 N N . VAL A 1 101 ? -4.749 17.659 5.913 1.00 84.81 101 VAL A N 1
ATOM 771 C CA . VAL A 1 101 ? -3.895 18.685 5.310 1.00 84.81 101 VAL A CA 1
ATOM 772 C C . VAL A 1 101 ? -4.711 19.968 5.103 1.00 84.81 101 VAL A C 1
ATOM 774 O O . VAL A 1 101 ? -5.739 19.961 4.424 1.00 84.81 101 VAL A O 1
ATOM 777 N N . PRO A 1 102 ? -4.308 21.097 5.711 1.00 76.00 102 PRO A N 1
ATOM 778 C CA . PRO A 1 102 ? -5.060 22.333 5.592 1.00 76.00 102 PRO A CA 1
ATOM 779 C C . PRO A 1 102 ? -4.933 22.933 4.189 1.00 76.00 102 PRO A C 1
ATOM 781 O O . PRO A 1 102 ? -3.840 23.310 3.781 1.00 76.00 102 PRO A O 1
ATOM 784 N N . ALA A 1 103 ? -6.068 23.199 3.535 1.00 66.38 103 ALA A N 1
ATOM 785 C CA . ALA A 1 103 ? -6.164 23.909 2.247 1.00 66.38 103 ALA A CA 1
ATOM 786 C C . ALA A 1 103 ? -5.638 25.368 2.258 1.00 66.38 103 ALA A C 1
ATOM 788 O O . ALA A 1 103 ? -5.889 26.153 1.349 1.00 66.38 103 ALA A O 1
ATOM 789 N N . SER A 1 104 ? -4.997 25.823 3.338 1.00 57.28 104 SER A N 1
ATOM 790 C CA . SER A 1 104 ? -4.639 27.230 3.540 1.00 57.28 104 SER A CA 1
ATOM 791 C C . SER A 1 104 ? -3.353 27.383 4.341 1.00 57.28 104 SER A C 1
ATOM 793 O O . SER A 1 104 ? -3.362 27.857 5.473 1.00 57.28 104 SER A O 1
ATOM 795 N N . ARG A 1 105 ? -2.233 26.989 3.734 1.00 47.72 105 ARG A N 1
ATOM 796 C CA . ARG A 1 105 ? -0.978 27.761 3.701 1.00 47.72 105 ARG A CA 1
ATOM 797 C C . ARG A 1 105 ? 0.100 26.909 3.027 1.00 47.72 105 ARG A C 1
ATOM 799 O O . ARG A 1 105 ? 0.404 25.837 3.541 1.00 47.72 105 ARG A O 1
ATOM 806 N N . PRO A 1 106 ? 0.774 27.399 1.976 1.00 53.12 106 PRO A N 1
ATOM 807 C CA . PRO A 1 106 ? 2.080 26.867 1.618 1.00 53.12 106 PRO A CA 1
ATOM 808 C C . PRO A 1 106 ? 3.063 27.280 2.724 1.00 53.12 106 PRO A C 1
ATOM 810 O O . PRO A 1 106 ? 3.643 28.362 2.689 1.00 53.12 106 PRO A O 1
ATOM 813 N N . VAL A 1 107 ? 3.175 26.465 3.777 1.00 53.72 107 VAL A N 1
ATOM 814 C CA . VAL A 1 107 ? 4.147 26.688 4.865 1.00 53.72 107 VAL A CA 1
ATOM 815 C C . VAL A 1 107 ? 5.563 26.328 4.393 1.00 53.72 107 VAL A C 1
ATOM 817 O O . VAL A 1 107 ? 6.543 26.858 4.911 1.00 53.72 107 VAL A O 1
ATOM 820 N N . HIS A 1 108 ? 5.675 25.513 3.341 1.00 52.94 108 HIS A N 1
ATOM 821 C CA . HIS A 1 108 ? 6.929 25.097 2.721 1.00 52.94 108 HIS A CA 1
ATOM 822 C C . HIS A 1 108 ? 6.780 25.046 1.197 1.00 52.94 108 HIS A C 1
ATOM 824 O O . HIS A 1 108 ? 5.667 24.985 0.681 1.00 52.94 108 HIS A O 1
ATOM 830 N N . SER A 1 109 ? 7.902 25.047 0.481 1.00 59.06 109 SER A N 1
ATOM 831 C CA . SER A 1 109 ? 8.053 25.088 -0.984 1.00 59.06 109 SER A CA 1
ATOM 832 C C . SER A 1 109 ? 7.408 23.928 -1.778 1.00 59.06 109 SER A C 1
ATOM 834 O O . SER A 1 109 ? 7.772 23.710 -2.930 1.00 59.06 109 SER A O 1
ATOM 836 N N . CYS A 1 110 ? 6.496 23.155 -1.180 1.00 61.78 110 CYS A N 1
ATOM 837 C CA . CYS A 1 110 ? 5.799 22.025 -1.791 1.00 61.78 110 CYS A CA 1
ATOM 838 C C . CYS A 1 110 ? 4.383 22.414 -2.230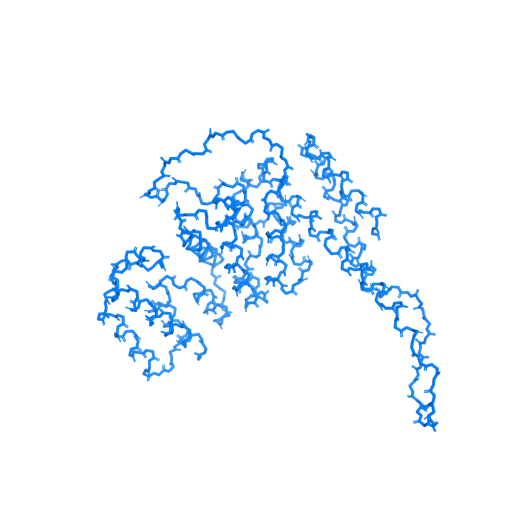 1.00 61.78 110 CYS A C 1
ATOM 840 O O . CYS A 1 110 ? 3.649 23.063 -1.479 1.00 61.78 110 CYS A O 1
ATOM 842 N N . SER A 1 111 ? 3.994 21.964 -3.424 1.00 76.88 111 SER A N 1
ATOM 843 C CA . SER A 1 111 ? 2.633 22.103 -3.948 1.00 76.88 111 SER A CA 1
ATOM 844 C C . SER A 1 111 ? 1.609 21.391 -3.052 1.00 76.88 111 SER A C 1
ATOM 846 O O . SER A 1 111 ? 1.939 20.425 -2.364 1.00 76.88 111 SER A O 1
ATOM 848 N N . GLU A 1 112 ? 0.360 21.862 -3.061 1.00 78.81 112 GLU A N 1
ATOM 849 C CA . GLU A 1 112 ? -0.748 21.277 -2.288 1.00 78.81 112 GLU A CA 1
ATOM 850 C C . GLU A 1 112 ? -0.920 19.759 -2.537 1.00 78.81 112 GLU A C 1
ATOM 852 O O . GLU A 1 112 ? -0.908 19.015 -1.553 1.00 78.81 112 GLU A O 1
ATOM 857 N N . PRO A 1 113 ? -0.932 19.243 -3.789 1.00 82.75 113 PRO A N 1
ATOM 858 C CA . PRO A 1 113 ? -1.013 17.798 -4.041 1.00 82.75 113 PRO A CA 1
ATOM 859 C C . PRO A 1 113 ? 0.125 16.995 -3.399 1.00 82.75 113 PRO A C 1
ATOM 861 O O . PRO A 1 113 ? -0.088 15.891 -2.903 1.00 82.75 113 PRO A O 1
ATOM 864 N N . MET A 1 114 ? 1.334 17.564 -3.345 1.00 85.00 114 MET A N 1
ATOM 865 C CA . MET A 1 114 ? 2.493 16.910 -2.735 1.00 85.00 114 MET A CA 1
ATOM 866 C C . MET A 1 114 ? 2.361 16.809 -1.213 1.00 85.00 114 MET A C 1
ATOM 868 O O . MET A 1 114 ? 2.784 15.818 -0.622 1.00 85.00 114 MET A O 1
ATOM 872 N N . GLN A 1 115 ? 1.768 17.818 -0.569 1.00 87.94 115 GLN A N 1
ATOM 873 C CA . GLN A 1 115 ? 1.519 17.793 0.875 1.00 87.94 115 GLN A CA 1
ATOM 874 C C . GLN A 1 115 ? 0.494 16.718 1.233 1.00 87.94 115 GLN A C 1
ATOM 876 O O . GLN A 1 115 ? 0.692 15.974 2.194 1.00 87.94 115 GLN A O 1
ATOM 881 N N . HIS A 1 116 ? -0.562 16.593 0.428 1.00 90.06 116 HIS A N 1
ATOM 882 C CA . HIS A 1 116 ? -1.527 15.518 0.594 1.00 90.06 116 HIS A CA 1
ATOM 883 C C . HIS A 1 116 ? -0.907 14.138 0.359 1.00 90.06 116 HIS A C 1
ATOM 885 O O . HIS A 1 116 ? -1.072 13.256 1.200 1.00 90.06 116 HIS A O 1
ATOM 891 N N . LEU A 1 117 ? -0.143 13.954 -0.724 1.00 92.62 117 LEU A N 1
ATOM 892 C CA . LEU A 1 117 ? 0.556 12.693 -0.980 1.00 92.62 117 LEU A CA 1
ATOM 893 C C . LEU A 1 117 ? 1.485 12.324 0.184 1.00 92.62 117 LEU A C 1
ATOM 895 O O . LEU A 1 117 ? 1.482 11.180 0.624 1.00 92.62 117 LEU A O 1
ATOM 899 N N . HIS A 1 118 ? 2.224 13.292 0.733 1.00 93.25 118 HIS A N 1
ATOM 900 C CA . HIS A 1 118 ? 3.066 13.065 1.904 1.00 93.25 118 HIS A CA 1
ATOM 901 C C . HIS A 1 118 ? 2.259 12.609 3.119 1.00 93.25 118 HIS A C 1
ATOM 903 O O . HIS A 1 118 ? 2.653 11.648 3.770 1.00 93.25 118 HIS A O 1
ATOM 909 N N . ALA A 1 119 ? 1.133 13.254 3.426 1.00 93.38 119 ALA A N 1
ATOM 910 C CA . ALA A 1 119 ? 0.298 12.859 4.559 1.00 93.38 119 ALA A CA 1
ATOM 911 C C . ALA A 1 119 ? -0.233 11.423 4.416 1.00 93.38 119 ALA A C 1
ATOM 913 O O . ALA A 1 119 ? -0.210 10.654 5.378 1.00 93.38 119 ALA A O 1
ATOM 914 N N . VAL A 1 120 ? -0.667 11.046 3.211 1.00 95.88 120 VAL A N 1
ATOM 915 C CA . VAL A 1 120 ? -1.170 9.698 2.926 1.00 95.88 120 VAL A CA 1
ATOM 916 C C . VAL A 1 120 ? -0.036 8.663 2.981 1.00 95.88 120 VAL A C 1
ATOM 918 O O . VAL A 1 120 ? -0.194 7.626 3.622 1.00 95.88 120 VAL A O 1
ATOM 921 N N . CYS A 1 121 ? 1.131 8.951 2.395 1.00 96.62 121 CYS A N 1
ATOM 922 C CA . CYS A 1 121 ? 2.310 8.084 2.480 1.00 96.62 121 CYS A CA 1
ATOM 923 C C . CYS A 1 121 ? 2.785 7.883 3.927 1.00 96.62 121 CYS A C 1
ATOM 925 O O . CYS A 1 121 ? 3.085 6.754 4.312 1.00 96.62 121 CYS A O 1
ATOM 927 N N . SER A 1 122 ? 2.803 8.942 4.745 1.00 96.19 122 SER A N 1
ATOM 928 C CA . SER A 1 122 ? 3.146 8.840 6.169 1.00 96.19 122 SER A CA 1
ATOM 929 C C . SER A 1 122 ? 2.175 7.932 6.925 1.00 96.19 122 SER A C 1
ATOM 931 O O . SER A 1 122 ? 2.620 7.089 7.696 1.00 96.19 122 SER A O 1
ATOM 933 N N . ALA A 1 123 ? 0.868 8.027 6.659 1.00 96.38 123 ALA A N 1
ATOM 934 C CA . ALA A 1 123 ? -0.119 7.146 7.287 1.00 96.38 123 ALA A CA 1
ATOM 935 C C . ALA A 1 123 ? 0.082 5.665 6.908 1.00 96.38 123 ALA A C 1
ATOM 937 O O . ALA A 1 123 ? -0.070 4.782 7.753 1.00 96.38 123 ALA A O 1
ATOM 938 N N . VAL A 1 124 ? 0.450 5.391 5.650 1.00 97.56 124 VAL A N 1
ATOM 939 C CA . VAL A 1 124 ? 0.781 4.032 5.191 1.00 97.56 124 VAL A CA 1
ATOM 940 C C . VAL A 1 124 ? 2.048 3.511 5.864 1.00 97.56 124 VAL A C 1
ATOM 942 O O . VAL A 1 124 ? 2.055 2.370 6.309 1.00 97.56 124 VAL A O 1
ATOM 945 N N . GLU A 1 125 ? 3.087 4.337 5.984 1.00 96.25 125 GLU A N 1
ATOM 946 C CA . GLU A 1 125 ? 4.357 3.969 6.624 1.00 96.25 125 GLU A CA 1
ATOM 947 C C . GLU A 1 125 ? 4.193 3.663 8.119 1.00 96.25 125 GLU A C 1
ATOM 949 O O . GLU A 1 125 ? 4.642 2.618 8.599 1.00 96.25 125 GLU A O 1
ATOM 954 N N . GLU A 1 126 ? 3.489 4.533 8.845 1.00 94.62 126 GLU A N 1
ATOM 955 C CA . GLU A 1 126 ? 3.221 4.371 10.276 1.00 94.62 126 GLU A CA 1
ATOM 956 C C . GLU A 1 126 ? 2.462 3.074 10.577 1.00 94.62 126 GLU A C 1
ATOM 958 O O . GLU A 1 126 ? 2.819 2.344 11.503 1.00 94.62 126 GLU A O 1
ATOM 963 N N . LEU A 1 127 ? 1.426 2.763 9.793 1.00 95.31 127 LEU A N 1
ATOM 964 C CA . LEU A 1 127 ? 0.618 1.571 10.029 1.00 95.31 127 LEU A CA 1
ATOM 965 C C . LEU A 1 127 ? 1.243 0.308 9.426 1.00 95.31 127 LEU A C 1
ATOM 967 O O . LEU A 1 127 ? 1.261 -0.735 10.075 1.00 95.31 127 LEU A O 1
ATOM 971 N N . GLY A 1 128 ? 1.768 0.386 8.205 1.00 93.94 128 GLY A N 1
ATOM 972 C CA . GLY A 1 128 ? 2.301 -0.760 7.470 1.00 93.94 128 GLY A CA 1
ATOM 973 C C . GLY A 1 128 ? 3.453 -1.442 8.203 1.00 93.94 128 GLY A C 1
ATOM 974 O O . GLY A 1 128 ? 3.477 -2.666 8.298 1.00 93.94 128 GLY A O 1
ATOM 975 N N . THR A 1 129 ? 4.337 -0.674 8.845 1.00 93.81 129 THR A N 1
ATOM 976 C CA . THR A 1 129 ? 5.416 -1.236 9.684 1.00 93.81 129 THR A CA 1
ATOM 977 C C . THR A 1 129 ? 4.896 -2.097 10.841 1.00 93.81 129 THR A C 1
ATOM 979 O O . THR A 1 129 ? 5.580 -3.025 11.266 1.00 93.81 129 THR A O 1
ATOM 982 N N . CYS A 1 130 ? 3.672 -1.843 11.317 1.00 92.12 130 CYS A N 1
ATOM 983 C CA . CYS A 1 130 ? 3.052 -2.590 12.410 1.00 92.12 130 CYS A CA 1
ATOM 984 C C . CYS A 1 130 ? 2.323 -3.867 11.958 1.00 92.12 130 CYS A C 1
ATOM 986 O O . CYS A 1 130 ? 2.229 -4.792 12.759 1.00 92.12 130 CYS A O 1
ATOM 988 N N . ILE A 1 131 ? 1.786 -3.915 10.730 1.00 92.62 131 ILE A N 1
ATOM 989 C CA . ILE A 1 131 ? 0.902 -5.008 10.256 1.00 92.62 131 ILE A CA 1
ATOM 990 C C . ILE A 1 131 ? 1.383 -5.696 8.965 1.00 92.62 131 ILE A C 1
ATOM 992 O O . ILE A 1 131 ? 0.674 -6.507 8.377 1.00 92.62 131 ILE A O 1
ATOM 996 N N . SER A 1 132 ? 2.601 -5.406 8.506 1.00 88.38 132 SER A N 1
ATOM 997 C CA . SER A 1 132 ? 3.140 -5.921 7.235 1.00 88.38 132 SER A CA 1
ATOM 998 C C . SER A 1 132 ? 3.388 -7.424 7.179 1.00 88.38 132 SER A C 1
ATOM 1000 O O . SER A 1 132 ? 3.558 -7.967 6.090 1.00 88.38 132 SER A O 1
ATOM 1002 N N . SER A 1 133 ? 3.406 -8.113 8.318 1.00 87.12 133 SER A N 1
ATOM 1003 C CA . SER A 1 133 ? 3.529 -9.572 8.366 1.00 87.12 133 SER A CA 1
ATOM 1004 C C . SER A 1 133 ? 2.276 -10.298 7.866 1.00 87.12 133 SER A C 1
ATOM 1006 O O . SER A 1 133 ? 2.360 -11.480 7.534 1.00 87.12 133 SER A O 1
ATOM 1008 N N . ASN A 1 134 ? 1.129 -9.616 7.802 1.00 86.62 134 ASN A N 1
ATOM 1009 C CA . ASN A 1 134 ? -0.160 -10.210 7.484 1.00 86.62 134 ASN A CA 1
ATOM 1010 C C . ASN A 1 134 ? -0.749 -9.611 6.196 1.00 86.62 134 ASN A C 1
ATOM 1012 O O . ASN A 1 134 ? -1.305 -8.513 6.183 1.00 86.62 134 ASN A O 1
ATOM 1016 N N . GLU A 1 135 ? -0.675 -10.365 5.093 1.00 85.62 135 GLU A N 1
ATOM 1017 C CA . GLU A 1 135 ? -1.221 -9.944 3.790 1.00 85.62 135 GLU A CA 1
ATOM 1018 C C . GLU A 1 135 ? -2.749 -9.721 3.823 1.00 85.62 135 GLU A C 1
ATOM 1020 O O . GLU A 1 135 ? -3.282 -8.986 2.989 1.00 85.62 135 GLU A O 1
ATOM 1025 N N . GLY A 1 136 ? -3.459 -10.329 4.783 1.00 89.75 136 GLY A N 1
ATOM 1026 C CA . GLY A 1 136 ? -4.904 -10.169 4.953 1.00 89.75 136 GLY A CA 1
ATOM 1027 C C . GLY A 1 136 ? -5.298 -8.791 5.485 1.00 89.75 136 GLY A C 1
ATOM 1028 O O . GLY A 1 136 ? -6.319 -8.246 5.070 1.00 89.75 136 GLY A O 1
ATOM 1029 N N . THR A 1 137 ? -4.478 -8.202 6.358 1.00 92.44 137 THR A N 1
ATOM 1030 C CA . THR A 1 137 ? -4.714 -6.876 6.959 1.00 92.44 137 THR A CA 1
ATOM 1031 C C . THR A 1 137 ? -3.959 -5.765 6.250 1.00 92.44 137 THR A C 1
ATOM 1033 O O . THR A 1 137 ? -4.420 -4.618 6.241 1.00 92.44 137 THR A O 1
ATOM 1036 N N . PHE A 1 138 ? -2.859 -6.103 5.577 1.00 95.00 138 PHE A N 1
ATOM 1037 C CA . PHE A 1 138 ? -2.107 -5.195 4.727 1.00 95.00 138 PHE A CA 1
ATOM 1038 C C . PHE A 1 138 ? -2.163 -5.613 3.248 1.00 95.00 138 PHE A C 1
ATOM 1040 O O . PHE A 1 138 ? -1.218 -6.214 2.728 1.00 95.00 138 PHE A O 1
ATOM 1047 N N . PRO A 1 139 ? -3.250 -5.272 2.523 1.00 95.31 139 PRO A N 1
ATOM 1048 C CA . PRO A 1 139 ? -3.387 -5.568 1.103 1.00 95.31 139 PRO A CA 1
ATOM 1049 C C . PRO A 1 139 ? -2.488 -4.635 0.276 1.00 95.31 139 PRO A C 1
ATOM 1051 O O . PRO A 1 139 ? -2.953 -3.673 -0.339 1.00 95.31 139 PRO A O 1
ATOM 1054 N N . LEU A 1 140 ? -1.186 -4.925 0.255 1.00 95.81 140 LEU A N 1
ATOM 1055 C CA . LEU A 1 140 ? -0.136 -4.055 -0.282 1.00 95.81 140 LEU A CA 1
ATOM 1056 C C . LEU A 1 140 ? -0.424 -3.552 -1.702 1.00 95.81 140 LEU A C 1
ATOM 1058 O O . LEU A 1 140 ? -0.264 -2.368 -1.977 1.00 95.81 140 LEU A O 1
ATOM 1062 N N . ALA A 1 141 ? -0.899 -4.422 -2.596 1.00 96.06 141 ALA A N 1
ATOM 1063 C CA . ALA A 1 141 ? -1.228 -4.036 -3.969 1.00 96.06 141 ALA A CA 1
ATOM 1064 C C . ALA A 1 141 ? -2.369 -3.005 -4.035 1.00 96.06 141 ALA A C 1
ATOM 1066 O O . ALA A 1 141 ? -2.319 -2.070 -4.830 1.00 96.06 141 ALA A O 1
ATOM 1067 N N . PHE A 1 142 ? -3.377 -3.131 -3.170 1.00 96.19 142 PHE A N 1
ATOM 1068 C CA . PHE A 1 142 ? -4.465 -2.157 -3.079 1.00 96.19 142 PHE A CA 1
ATOM 1069 C C . PHE A 1 142 ? -3.969 -0.813 -2.530 1.00 96.19 142 PHE A C 1
ATOM 1071 O O . PHE A 1 142 ? -4.273 0.233 -3.100 1.00 96.19 142 PHE A O 1
ATOM 1078 N N . VAL A 1 143 ? -3.162 -0.839 -1.465 1.00 97.00 143 VAL A N 1
ATOM 1079 C CA . VAL A 1 143 ? -2.601 0.378 -0.856 1.00 97.00 143 VAL A CA 1
ATOM 1080 C C . VAL A 1 143 ? -1.672 1.102 -1.834 1.00 97.00 143 VAL A C 1
ATOM 1082 O O . VAL A 1 143 ? -1.821 2.306 -2.036 1.00 97.00 143 VAL A O 1
ATOM 1085 N N . ALA A 1 144 ? -0.778 0.372 -2.507 1.00 96.56 144 ALA A N 1
ATOM 1086 C CA . ALA A 1 144 ? 0.097 0.922 -3.540 1.00 96.56 144 ALA A CA 1
ATOM 1087 C C . ALA A 1 144 ? -0.713 1.593 -4.657 1.00 96.56 144 ALA A C 1
ATOM 1089 O O . ALA A 1 144 ? -0.435 2.731 -5.026 1.00 96.56 144 ALA A O 1
ATOM 1090 N N . PHE A 1 145 ? -1.779 0.942 -5.131 1.00 95.94 145 PHE A N 1
ATOM 1091 C CA . PHE A 1 145 ? -2.656 1.522 -6.143 1.00 95.94 145 PHE A CA 1
ATOM 1092 C C . PHE A 1 145 ? -3.313 2.826 -5.692 1.00 95.94 145 PHE A C 1
ATOM 1094 O O . PHE A 1 145 ? -3.362 3.777 -6.468 1.00 95.94 145 PHE A O 1
ATOM 1101 N N . ARG A 1 146 ? -3.789 2.906 -4.444 1.00 95.44 146 ARG A N 1
ATOM 1102 C CA . ARG A 1 146 ? -4.368 4.147 -3.912 1.00 95.44 146 ARG A CA 1
ATOM 1103 C C . ARG A 1 146 ? -3.354 5.279 -3.865 1.00 95.44 146 ARG A C 1
ATOM 1105 O O . ARG A 1 146 ? -3.681 6.376 -4.304 1.00 95.44 146 ARG A O 1
ATOM 1112 N N . LEU A 1 147 ? -2.127 5.020 -3.417 1.00 95.88 147 LEU A N 1
ATOM 1113 C CA . LEU A 1 147 ? -1.060 6.026 -3.432 1.00 95.88 147 LEU A CA 1
ATOM 1114 C C . LEU A 1 147 ? -0.758 6.522 -4.851 1.00 95.88 147 LEU A C 1
ATOM 1116 O O . LEU A 1 147 ? -0.596 7.721 -5.071 1.00 95.88 147 LEU A O 1
ATOM 1120 N N . GLU A 1 148 ? -0.759 5.622 -5.831 1.00 94.12 148 GLU A N 1
ATOM 1121 C CA . GLU A 1 148 ? -0.556 6.000 -7.229 1.00 94.12 148 GLU A CA 1
ATOM 1122 C C . GLU A 1 148 ? -1.745 6.799 -7.783 1.00 94.12 148 GLU A C 1
ATOM 1124 O O . GLU A 1 148 ? -1.551 7.775 -8.505 1.00 94.12 148 GLU A O 1
ATOM 1129 N N . GLN A 1 149 ? -2.981 6.481 -7.387 1.00 92.12 149 GLN A N 1
ATOM 1130 C CA . GLN A 1 149 ? -4.148 7.306 -7.720 1.00 92.12 149 GLN A CA 1
ATOM 1131 C C . GLN A 1 149 ? -4.092 8.699 -7.083 1.00 92.12 149 GLN A C 1
ATOM 1133 O O . GLN A 1 149 ? -4.541 9.657 -7.716 1.00 92.12 149 GLN A O 1
ATOM 1138 N N . VAL A 1 150 ? -3.521 8.816 -5.881 1.00 91.81 150 VAL A N 1
ATOM 1139 C CA . VAL A 1 150 ? -3.258 10.100 -5.218 1.00 91.81 150 VAL A CA 1
ATOM 1140 C C . VAL A 1 150 ? -2.254 10.924 -6.016 1.00 91.81 150 VAL A C 1
ATOM 1142 O O . VAL A 1 150 ? -2.542 12.065 -6.367 1.00 91.81 150 VAL A O 1
ATOM 1145 N N . ALA A 1 151 ? -1.106 10.345 -6.373 1.00 90.31 151 ALA A N 1
ATOM 1146 C CA . ALA A 1 151 ? -0.100 11.026 -7.191 1.00 90.31 151 ALA A CA 1
ATOM 1147 C C . ALA A 1 151 ? -0.592 11.341 -8.617 1.00 90.31 151 ALA A C 1
ATOM 1149 O O . ALA A 1 151 ? -0.172 12.326 -9.222 1.00 90.31 151 ALA A O 1
ATOM 1150 N N . ALA A 1 152 ? -1.527 10.546 -9.143 1.00 87.31 152 ALA A N 1
ATOM 1151 C CA . ALA A 1 152 ? -2.198 10.816 -10.410 1.00 87.31 152 ALA A CA 1
ATOM 1152 C C . ALA A 1 152 ? -3.288 11.899 -10.307 1.00 87.31 152 ALA A C 1
ATOM 1154 O O . ALA A 1 152 ? -3.843 12.280 -11.341 1.00 87.31 152 ALA A O 1
ATOM 1155 N N . GLU A 1 153 ? -3.620 12.357 -9.094 1.00 87.06 153 GLU A N 1
ATOM 1156 C CA . GLU A 1 153 ? -4.740 13.258 -8.790 1.00 87.06 153 GLU A CA 1
ATOM 1157 C C . GLU A 1 153 ? -6.104 12.704 -9.260 1.00 87.06 153 GLU A C 1
ATOM 1159 O O . GLU A 1 153 ? -7.030 13.441 -9.595 1.00 87.06 153 GLU A O 1
ATOM 1164 N N . VAL A 1 154 ? -6.233 11.374 -9.310 1.00 86.62 154 VAL A N 1
ATOM 1165 C CA . VAL A 1 154 ? -7.468 10.663 -9.697 1.00 86.62 154 VAL A CA 1
ATOM 1166 C C . VAL A 1 154 ? -8.306 10.302 -8.467 1.00 86.62 154 VAL A C 1
ATOM 1168 O O . VAL A 1 154 ? -9.523 10.116 -8.563 1.00 86.62 154 VAL A O 1
ATOM 1171 N N . TRP A 1 155 ? -7.664 10.209 -7.303 1.00 87.75 155 TRP A N 1
ATOM 1172 C CA . TRP A 1 155 ? -8.293 9.904 -6.026 1.00 87.75 155 TRP A CA 1
ATOM 1173 C C . TRP A 1 155 ? -7.688 10.797 -4.931 1.00 87.75 155 TRP A C 1
ATOM 1175 O O . TRP A 1 155 ? -6.470 10.957 -4.922 1.00 87.75 155 TRP A O 1
ATOM 1185 N N . PRO A 1 156 ? -8.482 11.363 -4.006 1.00 83.56 156 PRO A N 1
ATOM 1186 C CA . PRO A 1 156 ? -9.928 11.187 -3.829 1.00 83.56 156 PRO A CA 1
ATOM 1187 C C . PRO A 1 156 ? -10.759 11.817 -4.955 1.00 83.56 156 PRO A C 1
ATOM 1189 O O . PRO A 1 156 ? -10.420 12.875 -5.479 1.00 83.56 156 PRO A O 1
ATOM 1192 N N . ARG A 1 157 ? -11.870 11.180 -5.353 1.00 75.31 157 ARG A N 1
ATOM 1193 C CA . ARG A 1 157 ? -12.723 11.738 -6.413 1.00 75.31 157 ARG A CA 1
ATOM 1194 C C . ARG A 1 157 ? -13.508 12.952 -5.873 1.00 75.31 157 ARG A C 1
ATOM 1196 O O . ARG A 1 157 ? -14.119 12.836 -4.810 1.00 75.31 157 ARG A O 1
ATOM 1203 N N . PRO A 1 158 ? -13.581 14.084 -6.599 1.00 55.84 158 PRO A N 1
ATOM 1204 C CA . PRO A 1 158 ? -14.100 15.360 -6.081 1.00 55.84 158 PRO A CA 1
ATOM 1205 C C . PRO A 1 158 ? -15.635 15.453 -5.895 1.00 55.84 158 PRO A C 1
ATOM 1207 O O . PRO A 1 158 ? -16.215 16.519 -6.061 1.00 55.84 158 PRO A O 1
ATOM 1210 N N . HIS A 1 159 ? -16.326 14.370 -5.529 1.00 44.94 159 HIS A N 1
ATOM 1211 C CA . HIS A 1 159 ? -17.770 14.378 -5.224 1.00 44.94 159 HIS A CA 1
ATOM 1212 C C . HIS A 1 159 ? -18.116 14.191 -3.738 1.00 44.94 159 HIS A C 1
ATOM 1214 O O . HIS A 1 159 ? -19.288 14.033 -3.412 1.00 44.94 159 HIS A O 1
ATOM 1220 N N . MET A 1 160 ? -17.134 14.236 -2.832 1.00 43.19 160 MET A N 1
ATOM 1221 C CA . MET A 1 160 ? -17.361 14.020 -1.392 1.00 43.19 160 MET A CA 1
ATOM 1222 C C . MET A 1 160 ? -16.881 15.163 -0.483 1.00 43.19 160 MET A C 1
ATOM 1224 O O . MET A 1 160 ? -17.289 15.216 0.671 1.00 43.19 160 MET A O 1
ATOM 1228 N N . THR A 1 161 ? -16.102 16.130 -0.974 1.00 43.19 161 THR A N 1
ATOM 1229 C CA . THR A 1 161 ? -15.678 17.280 -0.162 1.00 43.19 161 THR A CA 1
ATOM 1230 C C . THR A 1 161 ?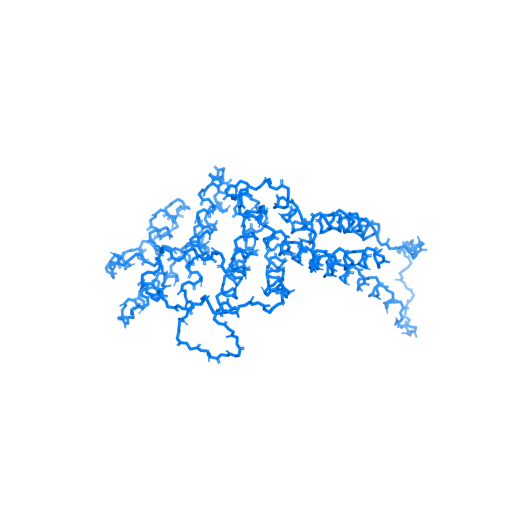 -16.474 18.523 -0.554 1.00 43.19 161 THR A C 1
ATOM 1232 O O . THR A 1 161 ? -16.185 19.230 -1.518 1.00 43.19 161 THR A O 1
ATOM 1235 N N . SER A 1 162 ? -17.532 18.804 0.206 1.00 41.75 162 SER A N 1
ATOM 1236 C CA . SER A 1 162 ? -18.315 20.038 0.110 1.00 41.75 162 SER A CA 1
ATOM 1237 C C . SER A 1 162 ? -17.527 21.237 0.651 1.00 41.75 162 SER A C 1
ATOM 1239 O O . SER A 1 162 ? -17.900 21.827 1.658 1.00 41.75 162 SER A O 1
ATOM 1241 N N . SER A 1 163 ? -16.408 21.588 0.021 1.00 40.06 163 SER A N 1
ATOM 1242 C CA . SER A 1 163 ? -15.852 22.941 0.045 1.00 40.06 163 SER A CA 1
ATOM 1243 C C . SER A 1 163 ? -14.696 23.024 -0.946 1.00 40.06 163 SER A C 1
ATOM 1245 O O . SER A 1 163 ? -13.738 22.269 -0.848 1.00 40.06 163 SER A O 1
ATOM 1247 N N . SER A 1 164 ? -14.789 23.970 -1.878 1.00 40.91 164 SER A N 1
ATOM 1248 C CA . SER A 1 164 ? -13.791 24.273 -2.915 1.00 40.91 164 SER A CA 1
ATOM 1249 C C . SER A 1 164 ? -13.690 23.301 -4.093 1.00 40.91 164 SER A C 1
ATOM 1251 O O . SER A 1 164 ? -12.616 22.872 -4.498 1.00 40.91 164 SER A O 1
ATOM 1253 N N . ALA A 1 165 ? -14.803 23.154 -4.813 1.00 40.91 165 ALA A N 1
ATOM 1254 C CA . ALA A 1 165 ? -14.741 23.103 -6.271 1.00 40.91 165 ALA A CA 1
ATOM 1255 C C . ALA A 1 165 ? -14.233 24.459 -6.808 1.00 40.91 165 ALA A C 1
ATOM 1257 O O . ALA A 1 165 ? -15.016 25.302 -7.246 1.00 40.91 165 ALA A O 1
ATOM 1258 N N . ARG A 1 166 ? -12.923 24.714 -6.728 1.00 40.50 166 ARG A N 1
ATOM 1259 C CA . ARG A 1 166 ? -12.277 25.808 -7.461 1.00 40.50 166 ARG A CA 1
ATOM 1260 C C . ARG A 1 166 ? -10.923 25.364 -8.000 1.00 40.50 166 ARG A C 1
ATOM 1262 O O . ARG A 1 166 ? -9.920 25.413 -7.311 1.00 40.50 166 ARG A O 1
ATOM 1269 N N . SER A 1 167 ? -10.948 25.090 -9.303 1.00 41.78 167 SER A N 1
ATOM 1270 C CA . SER A 1 167 ? -9.891 25.464 -10.243 1.00 41.78 167 SER A CA 1
ATOM 1271 C C . SER A 1 167 ? -8.555 24.731 -10.119 1.00 41.78 167 SER A C 1
ATOM 1273 O O . SER A 1 167 ? -7.613 25.328 -9.624 1.00 41.78 167 SER A O 1
ATOM 1275 N N . MET A 1 168 ? -8.430 23.538 -10.717 1.00 44.41 168 MET A N 1
ATOM 1276 C CA . MET A 1 168 ? -7.145 23.019 -11.240 1.00 44.41 168 MET A CA 1
ATOM 1277 C C . MET A 1 168 ? -7.324 22.196 -12.532 1.00 44.41 168 MET A C 1
ATOM 1279 O O . MET A 1 168 ? -6.748 21.135 -12.713 1.00 44.41 168 MET A O 1
ATOM 1283 N N . ALA A 1 169 ? -8.114 22.713 -13.477 1.00 36.84 169 ALA A N 1
ATOM 1284 C CA . ALA A 1 169 ? -8.042 22.299 -14.884 1.00 36.84 169 ALA A CA 1
ATOM 1285 C C . ALA A 1 169 ? -7.274 23.351 -15.706 1.00 36.84 169 ALA A C 1
ATOM 1287 O O . ALA A 1 169 ? -7.715 23.767 -16.775 1.00 36.84 169 ALA A O 1
ATOM 1288 N N . VAL A 1 170 ? -6.152 23.843 -15.168 1.00 38.28 170 VAL A N 1
ATOM 1289 C CA . VAL A 1 170 ? -5.276 24.804 -15.848 1.00 38.28 170 VAL A CA 1
ATOM 1290 C C . VAL A 1 170 ? -3.876 24.205 -15.942 1.00 38.28 170 VAL A C 1
ATOM 1292 O O . VAL A 1 170 ? -3.089 24.305 -15.011 1.00 38.28 170 VAL A O 1
ATOM 1295 N N . GLY A 1 171 ? -3.594 23.596 -17.095 1.00 38.25 171 GLY A N 1
ATOM 1296 C CA . GLY A 1 171 ? -2.254 23.522 -17.680 1.00 38.25 171 GLY A CA 1
ATOM 1297 C C . GLY A 1 171 ? -1.220 22.641 -16.979 1.00 38.25 171 GLY A C 1
ATOM 1298 O O . GLY A 1 171 ? -0.241 23.160 -16.455 1.00 38.25 171 GLY A O 1
ATOM 1299 N N . CYS A 1 172 ? -1.347 21.319 -17.102 1.00 38.47 172 CYS A N 1
ATOM 1300 C CA . CYS A 1 172 ? -0.236 20.386 -16.871 1.00 38.47 172 CYS A CA 1
ATOM 1301 C C . CYS A 1 172 ? 0.114 19.630 -18.164 1.00 38.47 172 CYS A C 1
ATOM 1303 O O . CYS A 1 172 ? 0.209 18.410 -18.171 1.00 38.47 172 CYS A O 1
ATOM 1305 N N . ASP A 1 173 ? 0.321 20.366 -19.260 1.00 38.78 173 ASP A N 1
ATOM 1306 C CA . ASP A 1 173 ? 0.903 19.838 -20.509 1.00 38.78 173 ASP A CA 1
ATOM 1307 C C . ASP A 1 173 ? 2.443 19.737 -20.454 1.00 38.78 173 ASP A C 1
ATOM 1309 O O . ASP A 1 173 ? 3.095 19.428 -21.448 1.00 38.78 173 ASP A O 1
ATOM 1313 N N . ASN A 1 174 ? 3.060 19.943 -19.285 1.00 41.25 174 ASN A N 1
ATOM 1314 C CA . ASN A 1 174 ? 4.508 19.839 -19.130 1.00 41.25 174 ASN A CA 1
ATOM 1315 C C . ASN A 1 174 ? 4.915 18.501 -18.502 1.00 41.25 174 ASN A C 1
ATOM 1317 O O . ASN A 1 174 ? 4.965 18.340 -17.288 1.00 41.25 174 ASN A O 1
ATOM 1321 N N . HIS A 1 175 ? 5.246 17.565 -19.389 1.00 40.28 175 HIS A N 1
ATOM 1322 C CA . HIS A 1 175 ? 6.240 16.503 -19.234 1.00 40.28 175 HIS A CA 1
ATOM 1323 C C . HIS A 1 175 ? 6.322 15.753 -17.888 1.00 40.28 175 HIS A C 1
ATOM 1325 O O . HIS A 1 175 ? 7.088 16.099 -16.992 1.00 40.28 175 HIS A O 1
ATOM 1331 N N . ASN A 1 176 ? 5.664 14.594 -17.859 1.00 46.28 176 ASN A N 1
ATOM 1332 C CA . ASN A 1 176 ? 6.335 13.284 -17.827 1.00 46.28 176 ASN A CA 1
ATOM 1333 C C . ASN A 1 176 ? 7.314 12.953 -16.683 1.00 46.28 176 ASN A C 1
ATOM 1335 O O . ASN A 1 176 ? 8.074 11.995 -16.793 1.00 46.28 176 ASN A O 1
ATOM 1339 N N . LYS A 1 177 ? 7.316 13.692 -15.575 1.00 55.62 177 LYS A N 1
ATOM 1340 C CA . LYS A 1 177 ? 7.970 13.230 -14.348 1.00 55.62 177 LYS A CA 1
ATOM 1341 C C . LYS A 1 177 ? 6.909 12.598 -13.476 1.00 55.62 177 LYS A C 1
ATOM 1343 O O . LYS A 1 177 ? 5.928 13.254 -13.144 1.00 55.62 177 LYS A O 1
ATOM 1348 N N . ALA A 1 178 ? 7.113 11.328 -13.144 1.00 61.47 178 ALA A N 1
ATOM 1349 C CA . ALA A 1 178 ? 6.302 10.569 -12.208 1.00 61.47 178 ALA A CA 1
ATOM 1350 C C . ALA A 1 178 ? 6.371 11.255 -10.827 1.00 61.47 178 ALA A C 1
ATOM 1352 O O . ALA A 1 178 ? 7.255 11.013 -10.001 1.00 61.47 178 ALA A O 1
ATOM 1353 N N . PHE A 1 179 ? 5.525 12.270 -10.666 1.00 67.69 179 PHE A N 1
ATOM 1354 C CA . PHE A 1 179 ? 5.564 13.210 -9.562 1.00 67.69 179 PHE A CA 1
ATOM 1355 C C . PHE A 1 179 ? 5.147 12.450 -8.305 1.00 67.69 179 PHE A C 1
ATOM 1357 O O . PHE A 1 179 ? 4.061 11.887 -8.251 1.00 67.69 179 PHE A O 1
ATOM 1364 N N . GLY A 1 180 ? 6.042 12.363 -7.320 1.00 81.44 180 GLY A N 1
ATOM 1365 C CA . GLY A 1 180 ? 5.788 11.621 -6.083 1.00 81.44 180 GLY A CA 1
ATOM 1366 C C . GLY A 1 180 ? 6.178 10.138 -6.093 1.00 81.44 180 GLY A C 1
ATOM 1367 O O . GLY A 1 180 ? 6.207 9.535 -5.025 1.00 81.44 180 GLY A O 1
ATOM 1368 N N . THR A 1 181 ? 6.582 9.555 -7.224 1.00 89.56 181 THR A N 1
ATOM 1369 C CA . THR A 1 181 ? 6.991 8.138 -7.285 1.00 89.56 181 THR A CA 1
ATOM 1370 C C . THR A 1 181 ? 8.113 7.761 -6.306 1.00 89.56 181 THR A C 1
ATOM 1372 O O . THR A 1 181 ? 7.968 6.750 -5.619 1.00 89.56 181 THR A O 1
ATOM 1375 N N . PRO A 1 182 ? 9.189 8.560 -6.130 1.00 91.75 182 PRO A N 1
ATOM 1376 C CA . PRO A 1 182 ? 10.205 8.262 -5.116 1.00 91.75 182 PRO A CA 1
ATOM 1377 C C . PRO A 1 182 ? 9.637 8.212 -3.691 1.00 91.75 182 PRO A C 1
ATOM 1379 O O . PRO A 1 182 ? 10.062 7.396 -2.874 1.00 91.75 182 PRO A O 1
ATOM 1382 N N . LEU A 1 183 ? 8.660 9.071 -3.390 1.00 93.44 183 LEU A N 1
ATOM 1383 C CA . LEU A 1 183 ? 8.012 9.125 -2.082 1.00 93.44 183 LEU A CA 1
ATOM 1384 C C . LEU A 1 183 ? 7.128 7.893 -1.856 1.00 93.44 183 LEU A C 1
ATOM 1386 O O . LEU A 1 183 ? 7.226 7.266 -0.809 1.00 93.44 183 LEU A O 1
ATOM 1390 N N . ILE A 1 184 ? 6.326 7.505 -2.850 1.00 95.94 184 ILE A N 1
ATOM 1391 C CA . ILE A 1 184 ? 5.478 6.305 -2.779 1.00 95.94 184 ILE A CA 1
ATOM 1392 C C . ILE A 1 184 ? 6.336 5.057 -2.569 1.00 95.94 184 ILE A C 1
ATOM 1394 O O . ILE A 1 184 ? 6.098 4.287 -1.642 1.00 95.94 184 ILE A O 1
ATOM 1398 N N . VAL A 1 185 ? 7.358 4.869 -3.407 1.00 95.44 185 VAL A N 1
ATOM 1399 C CA . VAL A 1 185 ? 8.223 3.684 -3.358 1.00 95.44 185 VAL A CA 1
ATOM 1400 C C . VAL A 1 185 ? 8.981 3.607 -2.034 1.00 95.44 185 VAL A C 1
ATOM 1402 O O . VAL A 1 185 ? 9.009 2.546 -1.413 1.00 95.44 185 VAL A O 1
ATOM 1405 N N . SER A 1 186 ? 9.535 4.723 -1.549 1.00 94.88 186 SER A N 1
ATOM 1406 C CA . SER A 1 186 ? 10.236 4.737 -0.259 1.00 94.88 186 SER A CA 1
ATOM 1407 C C . SER A 1 186 ? 9.308 4.452 0.924 1.00 94.88 186 SER A C 1
ATOM 1409 O O . SER A 1 186 ? 9.661 3.628 1.770 1.00 94.88 186 SER A O 1
ATOM 1411 N N . SER A 1 187 ? 8.111 5.046 0.970 1.00 96.38 187 SER A N 1
ATOM 1412 C CA . SER A 1 187 ? 7.142 4.774 2.037 1.00 96.38 187 SER A CA 1
ATOM 1413 C C . SER A 1 187 ? 6.618 3.339 1.994 1.00 96.38 187 SER A C 1
ATOM 1415 O O . SER A 1 187 ? 6.554 2.691 3.037 1.00 96.38 187 SER A O 1
ATOM 1417 N N . LEU A 1 188 ? 6.318 2.784 0.814 1.00 96.50 188 LEU A N 1
ATOM 1418 C CA . LEU A 1 188 ? 5.902 1.381 0.679 1.00 96.50 188 LEU A CA 1
ATOM 1419 C C . LEU A 1 188 ? 7.025 0.409 1.052 1.00 96.50 188 LEU A C 1
ATOM 1421 O O . LEU A 1 188 ? 6.767 -0.578 1.738 1.00 96.50 188 LEU A O 1
ATOM 1425 N N . SER A 1 189 ? 8.265 0.697 0.651 1.00 95.00 189 SER A N 1
ATOM 1426 C CA . SER A 1 189 ? 9.428 -0.113 1.022 1.00 95.00 189 SER A CA 1
ATOM 1427 C C . SER A 1 189 ? 9.593 -0.166 2.543 1.00 95.00 189 SER A C 1
ATOM 1429 O O . SER A 1 189 ? 9.651 -1.255 3.115 1.00 95.00 189 SER A O 1
ATOM 1431 N N . ARG A 1 190 ? 9.542 0.985 3.228 1.00 95.31 190 ARG A N 1
ATOM 1432 C CA . ARG A 1 190 ? 9.584 1.040 4.701 1.00 95.31 190 ARG A CA 1
ATOM 1433 C C . ARG A 1 190 ? 8.398 0.331 5.347 1.00 95.31 190 ARG A C 1
ATOM 1435 O O . ARG A 1 190 ? 8.594 -0.421 6.294 1.00 95.31 190 ARG A O 1
ATOM 1442 N N . SER A 1 191 ? 7.197 0.499 4.792 1.00 95.38 191 SER A N 1
ATOM 1443 C CA . SER A 1 191 ? 5.985 -0.191 5.257 1.00 95.38 191 SER A CA 1
ATOM 1444 C C . SER A 1 191 ? 6.138 -1.710 5.215 1.00 95.38 191 SER A C 1
ATOM 1446 O O . SER A 1 191 ? 5.619 -2.398 6.081 1.00 95.38 191 SER A O 1
ATOM 1448 N N . CYS A 1 192 ? 6.870 -2.235 4.230 1.00 92.62 192 CYS A N 1
ATOM 1449 C CA . CYS A 1 192 ? 7.121 -3.665 4.053 1.00 92.62 192 CYS A CA 1
ATOM 1450 C C . CYS A 1 192 ? 8.433 -4.136 4.701 1.00 92.62 192 CYS A C 1
ATOM 1452 O O . CYS A 1 192 ? 8.977 -5.158 4.280 1.00 92.62 192 CYS A O 1
ATOM 1454 N N . ASN A 1 193 ? 8.983 -3.387 5.665 1.00 91.44 193 ASN A N 1
ATOM 1455 C CA . ASN A 1 193 ? 10.269 -3.675 6.312 1.00 91.44 193 ASN A CA 1
ATOM 1456 C C . ASN A 1 193 ? 11.429 -3.880 5.313 1.00 91.44 193 ASN A C 1
ATOM 1458 O O . ASN A 1 193 ? 12.297 -4.725 5.519 1.00 91.44 193 ASN A O 1
ATOM 1462 N N . GLY A 1 194 ? 11.421 -3.144 4.198 1.00 90.25 194 GLY A N 1
ATOM 1463 C CA . GLY A 1 194 ? 12.429 -3.239 3.139 1.00 90.25 194 GLY A CA 1
ATOM 1464 C C . GLY A 1 194 ? 12.257 -4.428 2.187 1.00 90.25 194 GLY A C 1
ATOM 1465 O O . GLY A 1 194 ? 13.138 -4.690 1.373 1.00 90.25 194 GLY A O 1
ATOM 1466 N N . SER A 1 195 ? 11.143 -5.168 2.246 1.00 91.62 195 SER A N 1
ATOM 1467 C CA . SER A 1 195 ? 10.922 -6.326 1.370 1.00 91.62 195 SER A CA 1
ATOM 1468 C C . SER A 1 195 ? 10.717 -5.918 -0.095 1.00 91.62 195 SER A C 1
ATOM 1470 O O . SER A 1 195 ? 9.602 -5.639 -0.547 1.00 91.62 195 SER A O 1
ATOM 1472 N N . VAL A 1 196 ? 11.807 -5.945 -0.867 1.00 90.62 196 VAL A N 1
ATOM 1473 C CA . VAL A 1 196 ? 11.809 -5.647 -2.307 1.00 90.62 196 VAL A CA 1
ATOM 1474 C C . VAL A 1 196 ? 10.855 -6.565 -3.071 1.00 90.62 196 VAL A C 1
ATOM 1476 O O . VAL A 1 196 ? 10.092 -6.102 -3.918 1.00 90.62 196 VAL A O 1
ATOM 1479 N N . LEU A 1 197 ? 10.870 -7.864 -2.762 1.00 90.88 197 LEU A N 1
ATOM 1480 C CA . LEU A 1 197 ? 10.065 -8.860 -3.470 1.00 90.88 197 LEU A CA 1
ATOM 1481 C C . LEU A 1 197 ? 8.565 -8.686 -3.216 1.00 90.88 197 LEU A C 1
ATOM 1483 O O . LEU A 1 197 ? 7.780 -8.847 -4.149 1.00 90.88 197 LEU A O 1
ATOM 1487 N N . ALA A 1 198 ? 8.162 -8.326 -1.992 1.00 92.81 198 ALA A N 1
ATOM 1488 C CA . ALA A 1 198 ? 6.756 -8.061 -1.687 1.00 92.81 198 ALA A CA 1
ATOM 1489 C C . ALA A 1 198 ? 6.231 -6.882 -2.516 1.00 92.81 198 ALA A C 1
ATOM 1491 O O . ALA A 1 198 ? 5.162 -6.973 -3.122 1.00 92.81 198 ALA A O 1
ATOM 1492 N N . LEU A 1 199 ? 7.019 -5.806 -2.606 1.00 94.44 199 LEU A N 1
ATOM 1493 C CA . LEU A 1 199 ? 6.644 -4.627 -3.375 1.00 94.44 199 LEU A CA 1
ATOM 1494 C C . LEU A 1 199 ? 6.610 -4.910 -4.883 1.00 94.44 199 LEU A C 1
ATOM 1496 O O . LEU A 1 199 ? 5.631 -4.557 -5.539 1.00 94.44 199 LEU A O 1
ATOM 1500 N N . LEU A 1 200 ? 7.611 -5.609 -5.431 1.00 94.25 200 LEU A N 1
ATOM 1501 C CA . LEU A 1 200 ? 7.599 -6.036 -6.837 1.00 94.25 200 LEU A CA 1
ATOM 1502 C C . LEU A 1 200 ? 6.358 -6.872 -7.156 1.00 94.25 200 LEU A C 1
ATOM 1504 O O . LEU A 1 200 ? 5.645 -6.563 -8.107 1.00 94.25 200 LEU A O 1
ATOM 1508 N N . ARG A 1 201 ? 6.049 -7.869 -6.320 1.00 94.25 201 ARG A N 1
ATOM 1509 C CA . ARG A 1 201 ? 4.861 -8.713 -6.483 1.00 94.25 201 ARG A CA 1
ATOM 1510 C C . ARG A 1 201 ? 3.573 -7.891 -6.450 1.00 94.25 201 ARG A C 1
ATOM 1512 O O . ARG A 1 201 ? 2.668 -8.142 -7.240 1.00 94.25 201 ARG A O 1
ATOM 1519 N N . ALA A 1 202 ? 3.479 -6.895 -5.570 1.00 95.50 202 ALA A N 1
ATOM 1520 C CA . ALA A 1 202 ? 2.316 -6.017 -5.494 1.00 95.50 202 ALA A CA 1
ATOM 1521 C C . ALA A 1 202 ? 2.101 -5.217 -6.789 1.00 95.50 202 ALA A C 1
ATOM 1523 O O . ALA A 1 202 ? 0.985 -5.182 -7.311 1.00 95.50 202 ALA A O 1
ATOM 1524 N N . TYR A 1 203 ? 3.161 -4.632 -7.352 1.00 95.38 203 TYR A N 1
ATOM 1525 C CA . TYR A 1 203 ? 3.079 -3.936 -8.639 1.00 95.38 203 TYR A CA 1
ATOM 1526 C C . TYR A 1 203 ? 2.828 -4.887 -9.817 1.00 95.38 203 TYR A C 1
ATOM 1528 O O . TYR A 1 203 ? 2.090 -4.534 -10.734 1.00 95.38 203 TYR A O 1
ATOM 1536 N N . GLU A 1 204 ? 3.378 -6.101 -9.801 1.00 94.69 204 GLU A N 1
ATOM 1537 C CA . GLU A 1 204 ? 3.076 -7.123 -10.810 1.00 94.69 204 GLU A CA 1
ATOM 1538 C C . GLU A 1 204 ? 1.598 -7.522 -10.789 1.00 94.69 204 GLU A C 1
ATOM 1540 O O . GLU A 1 204 ? 0.972 -7.607 -11.847 1.00 94.69 204 GLU A O 1
ATOM 1545 N N . LEU A 1 205 ? 1.010 -7.702 -9.600 1.00 95.12 205 LEU A N 1
ATOM 1546 C CA . LEU A 1 205 ? -0.425 -7.956 -9.453 1.00 95.12 205 LEU A CA 1
ATOM 1547 C C . LEU A 1 205 ? -1.255 -6.805 -10.030 1.00 95.12 205 LEU A C 1
ATOM 1549 O O . LEU A 1 205 ? -2.267 -7.056 -10.690 1.00 95.12 205 LEU A O 1
ATOM 1553 N N . LEU A 1 206 ? -0.820 -5.557 -9.830 1.00 95.31 206 LEU A N 1
ATOM 1554 C CA . LEU A 1 206 ? -1.467 -4.389 -10.426 1.00 95.31 206 LEU A CA 1
ATOM 1555 C C . LEU A 1 206 ? -1.348 -4.392 -11.949 1.00 95.31 206 LEU A C 1
ATOM 1557 O O . LEU A 1 206 ? -2.359 -4.283 -12.639 1.00 95.31 206 LEU A O 1
ATOM 1561 N N . LEU A 1 207 ? -0.150 -4.584 -12.502 1.00 93.88 207 LEU A N 1
ATOM 1562 C CA . LEU A 1 207 ? 0.044 -4.620 -13.953 1.00 93.88 207 LEU A CA 1
ATOM 1563 C C . LEU A 1 207 ? -0.722 -5.765 -14.626 1.00 93.88 207 LEU A C 1
ATOM 1565 O O . LEU A 1 207 ? -1.231 -5.562 -15.735 1.00 93.88 207 LEU A O 1
ATOM 1569 N N . GLY A 1 208 ? -0.821 -6.913 -13.948 1.00 92.75 208 GLY A N 1
ATOM 1570 C CA . GLY A 1 208 ? -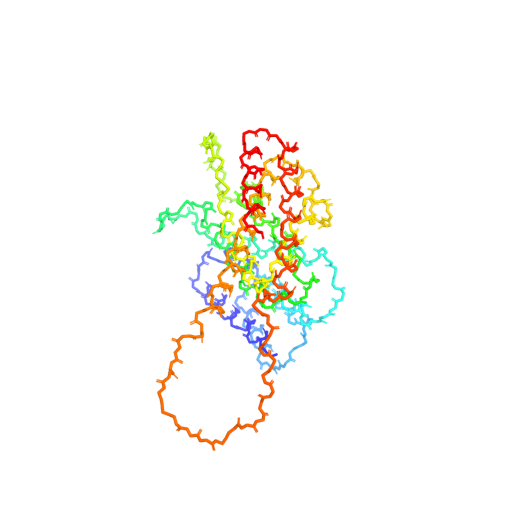1.571 -8.100 -14.358 1.00 92.75 208 GLY A CA 1
ATOM 1571 C C . GLY A 1 208 ? -3.082 -8.019 -14.127 1.00 92.75 208 GLY A C 1
ATOM 1572 O O . GLY A 1 208 ? -3.797 -8.916 -14.562 1.00 92.75 208 GLY A O 1
ATOM 1573 N N . ARG A 1 209 ? -3.590 -6.946 -13.498 1.00 90.25 209 ARG A N 1
ATOM 1574 C CA . ARG A 1 209 ? -5.023 -6.759 -13.182 1.00 90.25 209 ARG A CA 1
ATOM 1575 C C . ARG A 1 209 ? -5.585 -7.873 -12.290 1.00 90.25 209 ARG A C 1
ATOM 1577 O O . ARG A 1 209 ? -6.720 -8.310 -12.432 1.00 90.25 209 ARG A O 1
ATOM 1584 N N . HIS A 1 210 ? -4.772 -8.350 -11.355 1.00 85.38 210 HIS A N 1
ATOM 1585 C CA . HIS A 1 210 ? -5.122 -9.439 -10.442 1.00 85.38 210 HIS A CA 1
ATOM 1586 C C . HIS A 1 210 ? -5.462 -8.942 -9.029 1.00 85.38 210 HIS A C 1
ATOM 1588 O O . HIS A 1 210 ? -5.417 -9.710 -8.070 1.00 85.38 210 HIS A O 1
ATOM 1594 N N . VAL A 1 211 ? -5.798 -7.656 -8.878 1.00 86.62 211 VAL A N 1
ATOM 1595 C CA . VAL A 1 211 ? -6.087 -7.048 -7.573 1.00 86.62 211 VAL A CA 1
ATOM 1596 C C . VAL A 1 211 ? -7.587 -6.871 -7.403 1.00 86.62 211 VAL A C 1
ATOM 1598 O O . VAL A 1 211 ? -8.217 -6.040 -8.052 1.00 86.62 211 VAL A O 1
ATOM 1601 N N . ALA A 1 212 ? -8.174 -7.640 -6.490 1.00 85.19 212 ALA A N 1
ATOM 1602 C CA . ALA A 1 212 ? -9.580 -7.477 -6.153 1.00 85.19 212 ALA A CA 1
ATOM 1603 C C . ALA A 1 212 ? -9.845 -6.089 -5.532 1.00 85.19 212 ALA A C 1
ATOM 1605 O O . ALA A 1 212 ? -9.022 -5.549 -4.794 1.00 85.19 212 ALA A O 1
ATOM 1606 N N . GLY A 1 213 ? -11.014 -5.512 -5.825 1.00 81.62 213 GLY A N 1
ATOM 1607 C CA . GLY A 1 213 ? -11.398 -4.172 -5.359 1.00 81.62 213 GLY A CA 1
ATOM 1608 C C . GLY A 1 213 ? -10.778 -3.011 -6.147 1.00 81.62 213 GLY A C 1
ATOM 1609 O O . GLY A 1 213 ? -11.102 -1.859 -5.871 1.00 81.62 213 GLY A O 1
ATOM 1610 N N . VAL A 1 214 ? -9.933 -3.299 -7.138 1.00 88.06 214 VAL A N 1
ATOM 1611 C CA . VAL A 1 214 ? -9.383 -2.315 -8.071 1.00 88.06 214 VAL A CA 1
ATOM 1612 C C . VAL A 1 214 ? -10.118 -2.424 -9.407 1.00 88.06 214 VAL A C 1
ATOM 1614 O O . VAL A 1 214 ? -10.376 -3.521 -9.893 1.00 88.06 214 VAL A O 1
ATOM 1617 N N . SER A 1 215 ? -10.492 -1.288 -9.999 1.00 88.44 215 SER A N 1
ATOM 1618 C CA . SER A 1 215 ? -11.170 -1.274 -11.297 1.00 88.44 215 SER A CA 1
ATOM 1619 C C . SER A 1 215 ? -10.180 -1.534 -12.432 1.00 88.44 215 SER A C 1
ATOM 1621 O O . SER A 1 215 ? -9.248 -0.753 -12.641 1.00 88.44 215 SER A O 1
ATOM 1623 N N . ASP A 1 216 ? -10.435 -2.573 -13.230 1.00 88.69 216 ASP A N 1
ATOM 1624 C CA . ASP A 1 216 ? -9.639 -2.890 -14.421 1.00 88.69 216 ASP A CA 1
ATOM 1625 C C . ASP A 1 216 ? -9.540 -1.706 -15.380 1.00 88.69 216 ASP A C 1
ATOM 1627 O O . ASP A 1 216 ? -8.491 -1.483 -15.981 1.00 88.69 216 ASP A O 1
ATOM 1631 N N . ALA A 1 217 ? -10.609 -0.917 -15.512 1.00 87.94 217 ALA A N 1
ATOM 1632 C CA . ALA A 1 217 ? -10.622 0.261 -16.372 1.00 87.94 217 ALA A CA 1
ATOM 1633 C C . ALA A 1 217 ? -9.656 1.348 -15.872 1.00 87.94 217 ALA A C 1
ATOM 1635 O O . ALA A 1 217 ? -8.992 1.997 -16.679 1.00 87.94 217 ALA A O 1
ATOM 1636 N N . GLU A 1 218 ? -9.537 1.521 -14.552 1.00 87.81 218 GLU A N 1
ATOM 1637 C CA . GLU A 1 218 ? -8.625 2.504 -13.957 1.00 87.81 218 GLU A CA 1
ATOM 1638 C C . GLU A 1 218 ? -7.164 2.078 -14.128 1.00 87.81 218 GLU A C 1
ATOM 1640 O O . GLU A 1 218 ? -6.332 2.881 -14.548 1.00 87.81 218 GLU A O 1
ATOM 1645 N N . VAL A 1 219 ? -6.866 0.799 -13.885 1.00 90.00 219 VAL A N 1
ATOM 1646 C CA . VAL A 1 219 ? -5.524 0.221 -14.077 1.00 90.00 219 VAL A CA 1
ATOM 1647 C C . VAL A 1 219 ? -5.130 0.168 -15.551 1.00 90.00 219 VAL A C 1
ATOM 1649 O O . VAL A 1 219 ? -3.952 0.260 -15.887 1.00 90.00 219 VAL A O 1
ATOM 1652 N N . SER A 1 220 ? -6.099 0.016 -16.454 1.00 90.19 220 SER A N 1
ATOM 1653 C CA . SER A 1 220 ? -5.852 -0.041 -17.899 1.00 90.19 220 SER A CA 1
ATOM 1654 C C . SER A 1 220 ? -5.570 1.320 -18.524 1.00 90.19 220 SER A C 1
ATOM 1656 O O . SER A 1 220 ? -5.128 1.367 -19.670 1.00 90.19 220 SER A O 1
ATOM 1658 N N . SER A 1 221 ? -5.803 2.418 -17.799 1.00 91.25 221 SER A N 1
ATOM 1659 C CA . SER A 1 221 ? -5.465 3.757 -18.273 1.00 91.25 221 SER A CA 1
ATOM 1660 C C . SER A 1 221 ? -3.974 3.847 -18.591 1.00 91.25 221 SER A C 1
ATOM 1662 O O . SER A 1 221 ? -3.134 3.568 -17.734 1.00 91.25 221 SER A O 1
ATOM 1664 N N . THR A 1 222 ? -3.633 4.292 -19.803 1.00 90.69 222 THR A N 1
ATOM 1665 C CA . THR A 1 222 ? -2.241 4.469 -20.244 1.00 90.69 222 THR A CA 1
ATOM 1666 C C . THR A 1 222 ? -1.439 5.303 -19.249 1.00 90.69 222 THR A C 1
ATOM 1668 O O . THR A 1 222 ? -0.300 4.957 -18.947 1.00 90.69 222 THR A O 1
ATOM 1671 N N . ARG A 1 223 ? -2.040 6.360 -18.686 1.00 89.56 223 ARG A N 1
ATOM 1672 C CA . ARG A 1 223 ? -1.401 7.211 -17.672 1.00 89.56 223 ARG A CA 1
ATOM 1673 C C . ARG A 1 223 ? -1.056 6.424 -16.406 1.00 89.56 223 ARG A C 1
ATOM 1675 O O . ARG A 1 223 ? 0.071 6.504 -15.934 1.00 89.56 223 ARG A O 1
ATOM 1682 N N . MET A 1 224 ? -2.005 5.639 -15.897 1.00 91.44 224 MET A N 1
ATOM 1683 C CA . MET A 1 224 ? -1.805 4.826 -14.695 1.00 91.44 224 MET A CA 1
ATOM 1684 C C . MET A 1 224 ? -0.754 3.736 -14.929 1.00 91.44 224 MET A C 1
ATOM 1686 O O . MET A 1 224 ? 0.133 3.555 -14.105 1.00 91.44 224 MET A O 1
ATOM 1690 N N . ARG A 1 225 ? -0.783 3.054 -16.083 1.00 93.06 225 ARG A N 1
ATOM 1691 C CA . ARG A 1 225 ? 0.223 2.028 -16.412 1.00 93.06 225 ARG A CA 1
ATOM 1692 C C . ARG A 1 225 ? 1.638 2.597 -16.497 1.00 93.06 225 ARG A C 1
ATOM 1694 O O . ARG A 1 225 ? 2.554 1.983 -15.961 1.00 93.06 225 ARG A O 1
ATOM 1701 N N . HIS A 1 226 ? 1.815 3.769 -17.111 1.00 92.19 226 HIS A N 1
ATOM 1702 C CA . HIS A 1 226 ? 3.114 4.451 -17.128 1.00 92.19 226 HIS A CA 1
ATOM 1703 C C . HIS A 1 226 ? 3.602 4.775 -15.715 1.00 92.19 226 HIS A C 1
ATOM 1705 O O . HIS A 1 226 ? 4.771 4.567 -15.406 1.00 92.19 226 HIS A O 1
ATOM 1711 N N . GLN A 1 227 ? 2.707 5.252 -14.852 1.00 92.12 227 GLN A N 1
ATOM 1712 C CA . GLN A 1 227 ? 3.046 5.599 -13.478 1.00 92.12 227 GLN A CA 1
ATOM 1713 C C . GLN A 1 227 ? 3.442 4.368 -12.648 1.00 92.12 227 GLN A C 1
ATOM 1715 O O . GLN A 1 227 ? 4.485 4.387 -12.001 1.00 92.12 227 GLN A O 1
ATOM 1720 N N . LEU A 1 228 ? 2.690 3.268 -12.758 1.00 94.69 228 LEU A N 1
ATOM 1721 C CA . LEU A 1 228 ? 3.031 1.991 -12.120 1.00 94.69 228 LEU A CA 1
ATOM 1722 C C . LEU A 1 228 ? 4.397 1.464 -12.584 1.00 94.69 228 LEU A C 1
ATOM 1724 O O . LEU A 1 228 ? 5.193 1.001 -11.769 1.00 94.69 228 LEU A O 1
ATOM 1728 N N . LEU A 1 229 ? 4.694 1.553 -13.885 1.00 95.50 229 LEU A N 1
ATOM 1729 C CA . LEU A 1 229 ? 6.001 1.158 -14.416 1.00 95.50 229 LEU A CA 1
ATOM 1730 C C . LEU A 1 229 ? 7.125 2.088 -13.938 1.00 95.50 229 LEU A C 1
ATOM 1732 O O . LEU A 1 229 ? 8.229 1.614 -13.683 1.00 95.50 229 LEU A O 1
ATOM 1736 N N . ALA A 1 230 ? 6.866 3.388 -13.776 1.00 94.06 230 ALA A N 1
ATOM 1737 C CA . ALA A 1 230 ? 7.837 4.315 -13.200 1.00 94.06 230 ALA A CA 1
ATOM 1738 C C . ALA A 1 230 ? 8.131 3.981 -11.725 1.00 94.06 230 ALA A C 1
ATOM 1740 O O . ALA A 1 230 ? 9.293 4.003 -11.314 1.00 94.06 230 ALA A O 1
ATOM 1741 N N . GLY A 1 231 ? 7.106 3.603 -10.951 1.00 93.44 231 GLY A N 1
ATOM 1742 C CA . GLY A 1 231 ? 7.250 3.076 -9.588 1.00 93.44 231 GLY A CA 1
ATOM 1743 C C . GLY A 1 231 ? 8.091 1.808 -9.534 1.00 93.44 231 GLY A C 1
ATOM 1744 O O . GLY A 1 231 ? 9.049 1.729 -8.763 1.00 93.44 231 GLY A O 1
ATOM 1745 N N . LEU A 1 232 ? 7.812 0.854 -10.422 1.00 95.06 232 LEU A N 1
ATOM 1746 C CA . LEU A 1 232 ? 8.613 -0.361 -10.572 1.00 95.06 232 LEU A CA 1
ATOM 1747 C C . LEU A 1 232 ? 10.066 -0.075 -10.943 1.00 95.06 232 LEU A C 1
ATOM 1749 O O . LEU A 1 232 ? 10.964 -0.682 -10.364 1.00 95.06 232 LEU A O 1
ATOM 1753 N N . PHE A 1 233 ? 10.313 0.842 -11.879 1.00 95.94 233 PHE A N 1
ATOM 1754 C CA . PHE A 1 233 ? 11.668 1.210 -12.280 1.00 95.94 233 PHE A CA 1
ATOM 1755 C C . PHE A 1 233 ? 12.460 1.791 -11.107 1.00 95.94 233 PHE A C 1
ATOM 1757 O O . PHE A 1 233 ? 13.605 1.395 -10.875 1.00 95.94 233 PHE A O 1
ATOM 1764 N N . MET A 1 234 ? 11.838 2.692 -10.341 1.00 94.56 234 MET A N 1
ATOM 1765 C CA . MET A 1 234 ? 12.446 3.266 -9.143 1.00 94.56 234 MET A CA 1
ATOM 1766 C C . MET A 1 234 ? 12.765 2.173 -8.116 1.00 94.56 234 MET A C 1
ATOM 1768 O O . MET A 1 234 ? 13.883 2.123 -7.609 1.00 94.56 234 MET A O 1
ATOM 1772 N N . GLN A 1 235 ? 11.832 1.248 -7.873 1.00 94.56 235 GLN A N 1
ATOM 1773 C CA . GLN A 1 235 ? 12.043 0.142 -6.941 1.00 94.56 235 GLN A CA 1
ATOM 1774 C C . GLN A 1 235 ? 13.164 -0.804 -7.392 1.00 94.56 235 GLN A C 1
ATOM 1776 O O . GLN A 1 235 ? 14.004 -1.192 -6.581 1.00 94.56 235 GLN A O 1
ATOM 1781 N N . CYS A 1 236 ? 13.210 -1.160 -8.679 1.00 95.12 236 CYS A N 1
ATOM 1782 C CA . CYS A 1 236 ? 14.277 -1.997 -9.230 1.00 95.12 236 CYS A CA 1
ATOM 1783 C C . CYS A 1 236 ? 15.635 -1.293 -9.138 1.00 95.12 236 CYS A C 1
ATOM 1785 O O . CYS A 1 236 ? 16.632 -1.934 -8.822 1.00 95.12 236 CYS A O 1
ATOM 1787 N N . SER A 1 237 ? 15.675 0.021 -9.381 1.00 94.88 237 SER A N 1
ATOM 1788 C CA . SER A 1 237 ? 16.903 0.817 -9.286 1.00 94.88 237 SER A CA 1
ATOM 1789 C C . SER A 1 237 ? 17.424 0.875 -7.850 1.00 94.88 237 SER A C 1
ATOM 1791 O O . SER A 1 237 ? 18.596 0.592 -7.626 1.00 94.88 237 SER A O 1
ATOM 1793 N N . MET A 1 238 ? 16.550 1.148 -6.874 1.00 92.50 238 MET A N 1
ATOM 1794 C CA . MET A 1 238 ? 16.912 1.143 -5.452 1.00 92.50 238 MET A CA 1
ATOM 1795 C C . MET A 1 238 ? 17.420 -0.232 -4.999 1.00 92.50 238 MET A C 1
ATOM 1797 O O . MET A 1 238 ? 18.448 -0.319 -4.332 1.00 92.50 238 MET A O 1
ATOM 1801 N N . ALA A 1 239 ? 16.748 -1.311 -5.412 1.00 92.38 239 ALA A N 1
ATOM 1802 C CA . ALA A 1 239 ? 17.174 -2.671 -5.091 1.00 92.38 239 ALA A CA 1
ATOM 1803 C C . ALA A 1 239 ? 18.525 -3.030 -5.733 1.00 92.38 239 ALA A C 1
ATOM 1805 O O . ALA A 1 239 ? 19.368 -3.661 -5.099 1.00 92.38 239 ALA A O 1
ATOM 1806 N N . ALA A 1 240 ? 18.762 -2.612 -6.979 1.00 93.31 240 ALA A N 1
ATOM 1807 C CA . ALA A 1 240 ? 20.038 -2.826 -7.657 1.00 93.31 240 ALA A CA 1
ATOM 1808 C C . ALA A 1 240 ? 21.190 -2.095 -6.952 1.00 93.31 240 ALA A C 1
ATOM 1810 O O . ALA A 1 240 ? 22.274 -2.661 -6.795 1.00 93.31 240 ALA A O 1
ATOM 1811 N N . GLU A 1 241 ? 20.957 -0.859 -6.504 1.00 92.19 241 GLU A N 1
ATOM 1812 C CA . GLU A 1 241 ? 21.935 -0.071 -5.749 1.00 92.19 241 GLU A CA 1
ATOM 1813 C C . GLU A 1 241 ? 22.255 -0.711 -4.394 1.00 92.19 241 GLU A C 1
ATOM 1815 O O . GLU A 1 241 ? 23.428 -0.825 -4.040 1.00 92.19 241 GLU A O 1
ATOM 1820 N N . GLU A 1 242 ? 21.243 -1.201 -3.675 1.00 89.81 242 GLU A N 1
ATOM 1821 C CA . GLU A 1 242 ? 21.420 -1.902 -2.400 1.00 89.81 242 GLU A CA 1
ATOM 1822 C C . GLU A 1 242 ? 22.254 -3.182 -2.568 1.00 89.81 242 GLU A C 1
ATOM 1824 O O . GLU A 1 242 ? 23.257 -3.374 -1.877 1.00 89.81 242 GLU A O 1
ATOM 1829 N N . LEU A 1 243 ? 21.914 -4.020 -3.553 1.00 88.19 243 LEU A N 1
ATOM 1830 C CA . LEU A 1 243 ? 22.641 -5.263 -3.828 1.00 88.19 243 LEU A CA 1
ATOM 1831 C C . LEU A 1 243 ? 24.077 -5.006 -4.314 1.00 88.19 243 LEU A C 1
ATOM 1833 O O . LEU A 1 243 ? 24.985 -5.770 -3.979 1.00 88.19 243 LEU A O 1
ATOM 1837 N N . SER A 1 244 ? 24.299 -3.925 -5.066 1.00 86.38 244 SER A N 1
ATOM 1838 C CA . SER A 1 244 ? 25.637 -3.507 -5.515 1.00 86.38 244 SER A CA 1
ATOM 1839 C C . SER A 1 244 ? 26.478 -2.943 -4.364 1.00 86.38 244 SER A C 1
ATOM 1841 O O . SER A 1 244 ? 27.675 -3.218 -4.269 1.00 86.38 244 SER A O 1
ATOM 1843 N N . GLY A 1 245 ? 25.860 -2.187 -3.452 1.00 81.81 245 GLY A N 1
ATOM 1844 C CA . GLY A 1 245 ? 26.514 -1.643 -2.261 1.00 81.81 245 GLY A CA 1
ATOM 1845 C C . GLY A 1 245 ? 26.989 -2.731 -1.295 1.00 81.81 245 GLY A C 1
ATOM 1846 O O . GLY A 1 245 ? 28.104 -2.651 -0.776 1.00 81.81 245 GLY A O 1
ATOM 1847 N N . VAL A 1 246 ? 26.198 -3.795 -1.119 1.00 70.75 246 VAL A N 1
ATOM 1848 C CA . VAL A 1 246 ? 26.576 -4.966 -0.306 1.00 70.75 246 VAL A CA 1
ATOM 1849 C C . VAL A 1 246 ? 27.827 -5.662 -0.859 1.00 70.75 246 VAL A C 1
ATOM 1851 O O . VAL A 1 246 ? 28.692 -6.076 -0.086 1.00 70.75 246 VAL A O 1
ATOM 1854 N N . GLN A 1 247 ? 27.981 -5.743 -2.186 1.00 60.88 247 GLN A N 1
ATOM 1855 C CA . GLN A 1 247 ? 29.172 -6.340 -2.806 1.00 60.88 247 GLN A CA 1
ATOM 1856 C C . GLN A 1 247 ? 30.451 -5.538 -2.526 1.00 60.88 247 GLN A C 1
ATOM 1858 O O . GLN A 1 247 ? 31.507 -6.126 -2.298 1.00 60.88 247 GLN A O 1
ATOM 1863 N N . LEU A 1 248 ? 30.360 -4.205 -2.505 1.00 61.81 248 LEU A N 1
ATOM 1864 C CA . LEU A 1 248 ? 31.491 -3.321 -2.198 1.00 61.81 248 LEU A CA 1
ATOM 1865 C C . LEU A 1 248 ? 31.859 -3.342 -0.706 1.00 61.81 248 LEU A C 1
ATOM 1867 O O . LEU A 1 248 ? 33.044 -3.319 -0.375 1.00 61.81 248 LEU A O 1
ATOM 1871 N N . GLY A 1 249 ? 30.870 -3.431 0.191 1.00 57.38 249 GLY A N 1
ATOM 1872 C CA . GLY A 1 249 ? 31.094 -3.494 1.640 1.00 57.38 249 GLY A CA 1
ATOM 1873 C C . GLY A 1 249 ? 31.822 -4.764 2.093 1.00 57.38 249 GLY A C 1
ATOM 1874 O O . GLY A 1 249 ? 32.724 -4.689 2.921 1.00 57.38 249 GLY A O 1
ATOM 1875 N N . LEU A 1 250 ? 31.504 -5.917 1.493 1.00 57.00 250 LEU A N 1
ATOM 1876 C CA . LEU A 1 250 ? 32.183 -7.190 1.783 1.00 57.00 250 LEU A CA 1
ATOM 1877 C C . LEU A 1 250 ? 33.633 -7.238 1.274 1.00 57.00 250 LEU A C 1
ATOM 1879 O O . LEU A 1 250 ? 34.434 -8.014 1.787 1.00 57.00 250 LEU A O 1
ATOM 1883 N N . ALA A 1 251 ? 33.986 -6.416 0.282 1.00 53.84 251 ALA A N 1
ATOM 1884 C CA . ALA A 1 251 ? 35.349 -6.328 -0.240 1.00 53.84 251 ALA A CA 1
ATOM 1885 C C . ALA A 1 251 ? 36.261 -5.397 0.586 1.00 53.84 251 ALA A C 1
ATOM 1887 O O . ALA A 1 251 ? 37.482 -5.475 0.458 1.00 53.84 251 ALA A O 1
ATOM 1888 N N . ALA A 1 252 ? 35.692 -4.519 1.420 1.00 55.62 252 ALA A N 1
ATOM 1889 C CA . ALA A 1 252 ? 36.438 -3.508 2.172 1.00 55.62 252 ALA A CA 1
ATOM 1890 C C . ALA A 1 252 ? 36.907 -3.969 3.569 1.00 55.62 252 ALA A C 1
ATOM 1892 O O . ALA A 1 252 ? 37.761 -3.312 4.159 1.00 55.62 252 ALA A O 1
ATOM 1893 N N . ASP A 1 253 ? 36.397 -5.092 4.087 1.00 49.94 253 ASP A N 1
ATOM 1894 C CA . ASP A 1 253 ? 36.678 -5.557 5.460 1.00 49.94 253 ASP A CA 1
ATOM 1895 C C . ASP A 1 253 ? 37.912 -6.485 5.572 1.00 49.94 253 ASP A C 1
ATOM 1897 O O . ASP A 1 253 ? 38.263 -6.951 6.651 1.00 49.94 253 ASP A O 1
ATOM 1901 N N . ASP A 1 254 ? 38.625 -6.732 4.465 1.00 52.03 254 ASP A N 1
ATOM 1902 C CA . ASP A 1 254 ? 39.863 -7.539 4.439 1.00 52.03 254 ASP A CA 1
ATOM 1903 C C . ASP A 1 254 ? 41.145 -6.673 4.579 1.00 52.03 254 ASP A C 1
ATOM 1905 O O . ASP A 1 254 ? 42.259 -7.171 4.396 1.00 52.03 254 ASP A O 1
ATOM 1909 N N . SER A 1 255 ? 41.029 -5.376 4.913 1.00 52.09 255 SER A N 1
ATOM 1910 C CA . SER A 1 255 ? 42.181 -4.463 5.037 1.00 52.09 255 SER A CA 1
ATOM 1911 C C . SER A 1 255 ? 42.283 -3.713 6.372 1.00 52.09 255 SER A C 1
ATOM 1913 O O . SER A 1 255 ? 42.532 -2.510 6.367 1.00 52.09 255 SER A O 1
ATOM 1915 N N . TYR A 1 256 ? 42.160 -4.383 7.522 1.00 51.00 256 TYR A N 1
ATOM 1916 C CA . TYR A 1 256 ? 42.677 -3.826 8.780 1.00 51.00 256 TYR A CA 1
ATOM 1917 C C . TYR A 1 256 ? 43.346 -4.878 9.682 1.00 51.00 256 TYR A C 1
ATOM 1919 O O . TYR A 1 256 ? 42.759 -5.874 10.085 1.00 51.00 256 TYR A O 1
ATOM 1927 N N . ASP A 1 257 ? 44.593 -4.542 10.017 1.00 44.56 257 ASP A N 1
ATOM 1928 C CA . ASP A 1 257 ? 45.388 -4.934 11.183 1.00 44.56 257 ASP A CA 1
ATOM 1929 C C . ASP A 1 257 ? 46.272 -6.196 11.132 1.00 44.56 257 ASP A C 1
ATOM 1931 O O . ASP A 1 257 ? 46.061 -7.218 11.787 1.00 44.56 257 ASP A O 1
ATOM 1935 N N . ALA A 1 258 ? 47.393 -6.057 10.417 1.00 52.31 258 ALA A N 1
ATOM 1936 C CA . ALA A 1 258 ? 48.629 -6.740 10.779 1.00 52.31 258 ALA A CA 1
ATOM 1937 C C . ALA A 1 258 ? 49.302 -5.990 11.948 1.00 52.31 258 ALA A C 1
ATOM 1939 O O . ALA A 1 258 ? 50.122 -5.101 11.724 1.00 52.31 258 ALA A O 1
ATOM 1940 N N . GLY A 1 259 ? 48.986 -6.361 13.193 1.00 53.31 259 GLY A N 1
ATOM 1941 C CA . GLY A 1 259 ? 49.619 -5.737 14.358 1.00 53.31 259 GLY A CA 1
ATOM 1942 C C . GLY A 1 259 ? 49.257 -6.347 15.713 1.00 53.31 259 GLY A C 1
ATOM 1943 O O . GLY A 1 259 ? 48.293 -5.941 16.335 1.00 53.31 259 GLY A O 1
ATOM 1944 N N . HIS A 1 260 ? 50.112 -7.245 16.215 1.00 45.88 260 HIS A N 1
ATOM 1945 C CA . HIS A 1 260 ? 50.192 -7.725 17.610 1.00 45.88 260 HIS A CA 1
ATOM 1946 C C . HIS A 1 260 ? 49.169 -8.765 18.133 1.00 45.88 260 HIS A C 1
ATOM 1948 O O . HIS A 1 260 ? 48.266 -8.474 18.901 1.00 45.88 260 HIS A O 1
ATOM 1954 N N . GLY A 1 261 ? 49.478 -10.041 17.864 1.00 42.69 261 GLY A N 1
ATOM 1955 C CA . GLY A 1 261 ? 49.908 -11.000 18.898 1.00 42.69 261 GLY A CA 1
ATOM 1956 C C . GLY A 1 261 ? 48.891 -11.540 19.916 1.00 42.69 261 GLY A C 1
ATOM 1957 O O . GLY A 1 261 ? 48.649 -10.915 20.936 1.00 42.69 261 GLY A O 1
ATOM 1958 N N . THR A 1 262 ? 48.473 -12.798 19.743 1.00 45.31 262 THR A N 1
ATOM 1959 C CA . THR A 1 262 ? 48.528 -13.875 20.764 1.00 45.31 262 THR A CA 1
ATOM 1960 C C . THR A 1 262 ? 48.284 -15.237 20.084 1.00 45.31 262 THR A C 1
ATOM 1962 O O . THR A 1 262 ? 47.496 -15.300 19.140 1.00 45.31 262 THR A O 1
ATOM 1965 N N . PRO A 1 263 ? 48.951 -16.337 20.495 1.00 49.06 263 PRO A N 1
ATOM 1966 C CA . PRO A 1 263 ? 48.842 -17.623 19.818 1.00 49.06 263 PRO A CA 1
ATOM 1967 C C . PRO A 1 263 ? 47.950 -18.585 20.612 1.00 49.06 263 PRO A C 1
ATOM 1969 O O . PRO A 1 263 ? 48.472 -19.416 21.337 1.00 49.06 263 PRO A O 1
ATOM 1972 N N . GLU A 1 264 ? 46.622 -18.496 20.498 1.00 45.00 264 GLU A N 1
ATOM 1973 C CA . GLU A 1 264 ? 45.735 -19.576 20.978 1.00 45.00 264 GLU A CA 1
ATOM 1974 C C . GLU A 1 264 ? 44.295 -19.436 20.446 1.00 45.00 264 GLU A C 1
ATOM 1976 O O . GLU A 1 264 ? 43.352 -19.119 21.161 1.00 45.00 264 GLU A O 1
ATOM 1981 N N . SER A 1 265 ? 44.097 -19.663 19.145 1.00 39.16 265 SER A N 1
ATOM 1982 C CA . SER A 1 265 ? 42.762 -20.003 18.622 1.00 39.16 265 SER A CA 1
ATOM 1983 C C . SER A 1 265 ? 42.850 -20.712 17.270 1.00 39.16 265 SER A C 1
ATOM 1985 O O . SER A 1 265 ? 42.339 -20.266 16.245 1.00 39.16 265 SER A O 1
ATOM 1987 N N . LEU A 1 266 ? 43.547 -21.846 17.253 1.00 48.12 266 LEU A N 1
ATOM 1988 C CA . LEU A 1 266 ? 43.485 -22.795 16.146 1.00 48.12 266 LEU A CA 1
ATOM 1989 C C . LEU A 1 266 ? 42.366 -23.792 16.442 1.00 48.12 266 LEU A C 1
ATOM 1991 O O . LEU A 1 266 ? 42.623 -24.790 17.099 1.00 48.12 266 LEU A O 1
ATOM 1995 N N . LEU A 1 267 ? 41.140 -23.478 16.009 1.00 44.72 267 LEU A N 1
ATOM 1996 C CA . LEU A 1 267 ? 40.085 -24.423 15.584 1.00 44.72 267 LEU A CA 1
ATOM 1997 C C . LEU A 1 267 ? 38.807 -23.669 15.145 1.00 44.72 267 LEU A C 1
ATOM 1999 O O . LEU A 1 267 ? 37.683 -24.027 15.488 1.00 44.72 267 LEU A O 1
ATOM 2003 N N . ARG A 1 268 ? 38.958 -22.621 14.326 1.00 41.50 268 ARG A N 1
ATOM 2004 C CA . ARG A 1 268 ? 37.906 -22.232 13.379 1.00 41.50 268 ARG A CA 1
ATOM 2005 C C . ARG A 1 268 ? 38.390 -22.613 11.994 1.00 41.50 268 ARG A C 1
ATOM 2007 O O . ARG A 1 268 ? 39.255 -21.959 11.420 1.00 41.50 268 ARG A O 1
ATOM 2014 N N . THR A 1 269 ? 37.864 -23.727 11.502 1.00 39.62 269 THR A N 1
ATOM 2015 C CA . THR A 1 269 ? 37.998 -24.183 10.123 1.00 39.62 269 THR A CA 1
ATOM 2016 C C . THR A 1 269 ? 37.548 -23.072 9.184 1.00 39.62 269 THR A C 1
ATOM 2018 O O . THR A 1 269 ? 36.363 -22.883 8.926 1.00 39.62 269 THR A O 1
ATOM 2021 N N . SER A 1 270 ? 38.539 -22.323 8.705 1.00 40.09 270 SER A N 1
ATOM 2022 C CA . SER A 1 270 ? 38.462 -21.476 7.528 1.00 40.09 270 SER A CA 1
ATOM 2023 C C . SER A 1 270 ? 38.169 -22.345 6.314 1.00 40.09 270 SER A C 1
ATOM 2025 O O . SER A 1 270 ? 39.055 -23.014 5.790 1.00 40.09 270 SER A O 1
ATOM 2027 N N . THR A 1 271 ? 36.943 -22.272 5.817 1.00 40.53 271 THR A N 1
ATOM 2028 C CA . THR A 1 271 ? 36.659 -22.444 4.392 1.00 40.53 271 THR A CA 1
ATOM 2029 C C . THR A 1 271 ? 36.700 -21.063 3.735 1.00 40.53 271 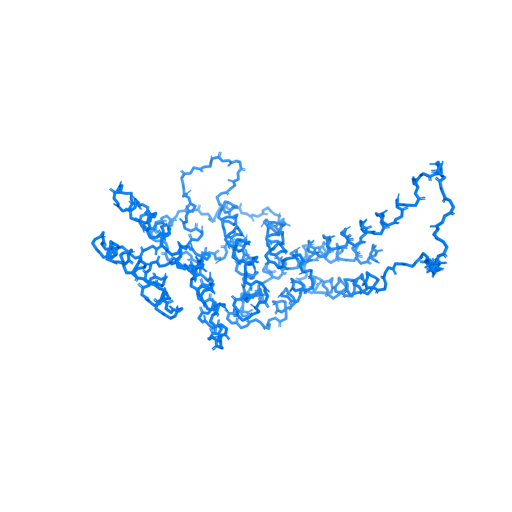THR A C 1
ATOM 2031 O O . THR A 1 271 ? 35.672 -20.498 3.381 1.00 40.53 271 THR A O 1
ATOM 2034 N N . LYS A 1 272 ? 37.908 -20.491 3.604 1.00 46.41 272 LYS A N 1
ATOM 2035 C CA . LYS A 1 272 ? 38.196 -19.419 2.636 1.00 46.41 272 LYS A CA 1
ATOM 2036 C C . LYS A 1 272 ? 38.355 -20.099 1.274 1.00 46.41 272 LYS A C 1
ATOM 2038 O O . LYS A 1 272 ? 39.427 -20.612 0.976 1.00 46.41 272 LYS A O 1
ATOM 2043 N N . LEU A 1 273 ? 37.275 -20.170 0.493 1.00 40.06 273 LEU A N 1
ATOM 2044 C CA . LEU A 1 273 ? 37.289 -20.580 -0.919 1.00 40.06 273 LEU A CA 1
ATOM 2045 C C . LEU A 1 273 ? 35.971 -20.172 -1.600 1.00 40.06 273 LEU A C 1
ATOM 2047 O O . LEU A 1 273 ? 35.042 -20.964 -1.698 1.00 40.06 273 LEU A O 1
ATOM 2051 N N . ALA A 1 274 ? 35.912 -18.901 -2.000 1.00 39.22 274 ALA A N 1
ATOM 2052 C CA . ALA A 1 274 ? 35.271 -18.348 -3.198 1.00 39.22 274 ALA A CA 1
ATOM 2053 C C . ALA A 1 274 ? 34.979 -16.867 -2.928 1.00 39.22 274 ALA A C 1
ATOM 2055 O O . ALA A 1 274 ? 34.118 -16.534 -2.119 1.00 39.22 274 ALA A O 1
ATOM 2056 N N . VAL A 1 275 ? 35.672 -15.978 -3.643 1.00 47.53 275 VAL A N 1
ATOM 2057 C CA . VAL A 1 275 ? 35.170 -14.630 -3.946 1.00 47.53 275 VAL A CA 1
ATOM 2058 C C . VAL A 1 275 ? 33.997 -14.834 -4.909 1.00 47.53 275 VAL A C 1
ATOM 2060 O O . VAL A 1 275 ? 34.117 -14.691 -6.121 1.00 47.53 275 VAL A O 1
ATOM 2063 N N . GLY A 1 276 ? 32.907 -15.363 -4.371 1.00 53.62 276 GLY A N 1
ATOM 2064 C CA . GLY A 1 276 ? 31.641 -15.565 -5.042 1.00 53.62 276 GLY A CA 1
ATOM 2065 C C . GLY A 1 276 ? 30.645 -14.666 -4.343 1.00 53.62 276 GLY A C 1
ATOM 2066 O O . GLY A 1 276 ? 30.603 -14.626 -3.114 1.00 53.62 276 GLY A O 1
ATOM 2067 N N . THR A 1 277 ? 29.874 -13.920 -5.123 1.00 59.97 277 THR A N 1
ATOM 2068 C CA . THR A 1 277 ? 28.669 -13.266 -4.623 1.00 59.97 277 THR A CA 1
ATOM 2069 C C . THR A 1 277 ? 27.847 -14.289 -3.843 1.00 59.97 277 THR A C 1
ATOM 2071 O O . THR A 1 277 ? 27.739 -15.444 -4.265 1.00 59.97 277 THR A O 1
ATOM 2074 N N . ASP A 1 278 ? 27.311 -13.891 -2.684 1.00 76.44 278 ASP A N 1
ATOM 2075 C CA . ASP A 1 278 ? 26.393 -14.737 -1.922 1.00 76.44 278 ASP A CA 1
ATOM 2076 C C . ASP A 1 278 ? 25.350 -15.307 -2.909 1.00 76.44 278 ASP A C 1
ATOM 2078 O O . ASP A 1 278 ? 24.754 -14.538 -3.679 1.00 76.44 278 ASP A O 1
ATOM 2082 N N . PRO A 1 279 ? 25.162 -16.641 -2.979 1.00 79.12 279 PRO A N 1
ATOM 2083 C CA . PRO A 1 279 ? 24.239 -17.257 -3.928 1.00 79.12 279 PRO A CA 1
ATOM 2084 C C . PRO A 1 279 ? 22.816 -16.696 -3.810 1.00 79.12 279 PRO A C 1
ATOM 2086 O O . PRO A 1 279 ? 22.043 -16.794 -4.764 1.00 79.12 279 PRO A O 1
ATOM 2089 N N . THR A 1 280 ? 22.455 -16.102 -2.670 1.00 85.00 280 THR A N 1
ATOM 2090 C CA . THR A 1 280 ? 21.186 -15.392 -2.489 1.00 85.00 280 THR A CA 1
ATOM 2091 C C . THR A 1 280 ? 21.151 -14.067 -3.258 1.00 85.00 280 THR A C 1
ATOM 2093 O O . THR A 1 280 ? 20.214 -13.851 -4.029 1.00 85.00 280 THR A O 1
ATOM 2096 N N . THR A 1 281 ? 22.196 -13.241 -3.163 1.00 87.31 281 THR A N 1
ATOM 2097 C CA . THR A 1 281 ? 22.353 -11.983 -3.912 1.00 87.31 281 THR A CA 1
ATOM 2098 C C . THR A 1 281 ? 22.351 -12.222 -5.420 1.00 87.31 281 THR A C 1
ATOM 2100 O O . THR A 1 281 ? 21.632 -11.544 -6.149 1.00 87.31 281 THR A O 1
ATOM 2103 N N . ALA A 1 282 ? 23.092 -13.226 -5.902 1.00 88.88 282 ALA A N 1
ATOM 2104 C CA . ALA A 1 282 ? 23.137 -13.551 -7.331 1.00 88.88 282 ALA A CA 1
ATOM 2105 C C . ALA A 1 282 ? 21.758 -13.969 -7.878 1.00 88.88 282 ALA A C 1
ATOM 2107 O O . ALA A 1 282 ? 21.365 -13.567 -8.972 1.00 88.88 282 ALA A O 1
ATOM 2108 N N . ARG A 1 283 ? 20.986 -14.739 -7.097 1.00 90.88 283 ARG A N 1
ATOM 2109 C CA . ARG A 1 283 ? 19.606 -15.110 -7.456 1.00 90.88 283 ARG A CA 1
ATOM 2110 C C . ARG A 1 283 ? 18.676 -13.900 -7.486 1.00 90.88 283 ARG A C 1
ATOM 2112 O O . ARG A 1 283 ? 17.851 -13.806 -8.389 1.00 90.88 283 ARG A O 1
ATOM 2119 N N . GLN A 1 284 ? 18.808 -12.985 -6.527 1.00 90.38 284 GLN A N 1
ATOM 2120 C CA . GLN A 1 284 ? 18.011 -11.757 -6.488 1.00 90.38 284 GLN A CA 1
ATOM 2121 C C . GLN A 1 284 ? 18.324 -10.836 -7.673 1.00 90.38 284 GLN A C 1
ATOM 2123 O O . GLN A 1 284 ? 17.395 -10.337 -8.302 1.00 90.38 284 GLN A O 1
ATOM 2128 N N . MET A 1 285 ? 19.601 -10.672 -8.035 1.00 91.69 285 MET A N 1
ATOM 2129 C CA . MET A 1 285 ? 20.003 -9.925 -9.235 1.00 91.69 285 MET A CA 1
ATOM 2130 C C . MET A 1 285 ? 19.437 -10.554 -10.512 1.00 91.69 285 MET A C 1
ATOM 2132 O O . MET A 1 285 ? 18.854 -9.847 -11.329 1.00 91.69 285 MET A O 1
ATOM 2136 N N . GLY A 1 286 ? 19.516 -11.884 -10.649 1.00 93.88 286 GLY A N 1
ATOM 2137 C CA . GLY A 1 286 ? 18.920 -12.599 -11.782 1.00 93.88 286 GLY A CA 1
ATOM 2138 C C . GLY A 1 286 ? 17.403 -12.400 -11.883 1.00 93.88 286 GLY A C 1
ATOM 2139 O O . GLY A 1 286 ? 16.890 -12.116 -12.963 1.00 93.88 286 GLY A O 1
ATOM 2140 N N . TYR A 1 287 ? 16.694 -12.464 -10.751 1.00 93.25 287 TYR A N 1
ATOM 2141 C CA . TYR A 1 287 ? 15.256 -12.183 -10.695 1.00 93.25 287 TYR A CA 1
ATOM 2142 C C . TYR A 1 287 ? 14.931 -10.739 -11.108 1.00 93.25 287 TYR A C 1
ATOM 2144 O O . TYR A 1 287 ? 14.003 -10.508 -11.884 1.00 93.25 287 TYR A O 1
ATOM 2152 N N . LEU A 1 288 ? 15.704 -9.760 -10.623 1.00 94.88 288 LEU A N 1
ATOM 2153 C CA . LEU A 1 288 ? 15.538 -8.353 -10.997 1.00 94.88 288 LEU A CA 1
ATOM 2154 C C . LEU A 1 288 ? 15.804 -8.123 -12.488 1.00 94.88 288 LEU A C 1
ATOM 2156 O O . LEU A 1 288 ? 15.062 -7.373 -13.120 1.00 94.88 288 LEU A O 1
ATOM 2160 N N . ALA A 1 289 ? 16.813 -8.778 -13.064 1.00 95.88 289 ALA A N 1
ATOM 2161 C CA . ALA A 1 289 ? 17.129 -8.677 -14.486 1.00 95.88 289 ALA A CA 1
ATOM 2162 C C . ALA A 1 289 ? 15.985 -9.219 -15.363 1.00 95.88 289 ALA A C 1
ATOM 2164 O O . ALA A 1 289 ? 15.577 -8.555 -16.320 1.00 95.88 289 ALA A O 1
ATOM 2165 N N . GLU A 1 290 ? 15.414 -10.372 -15.000 1.00 95.94 290 GLU A N 1
ATOM 2166 C CA . GLU A 1 290 ? 14.244 -10.948 -15.677 1.00 95.94 290 GLU A CA 1
ATOM 2167 C C . GLU A 1 290 ? 13.000 -10.055 -15.529 1.00 95.94 290 GLU A C 1
ATOM 2169 O O . GLU A 1 290 ? 12.245 -9.851 -16.483 1.00 95.94 290 GLU A O 1
ATOM 2174 N N . ALA A 1 291 ? 12.785 -9.477 -14.344 1.00 94.88 291 ALA A N 1
ATOM 2175 C CA . ALA A 1 291 ? 11.702 -8.527 -14.118 1.00 94.88 291 ALA A CA 1
ATOM 2176 C C . ALA A 1 291 ? 11.863 -7.268 -14.990 1.00 94.88 291 ALA A C 1
ATOM 2178 O O . ALA A 1 291 ? 10.909 -6.863 -15.653 1.00 94.88 291 ALA A O 1
ATOM 2179 N N . CYS A 1 292 ? 13.074 -6.700 -15.070 1.00 97.06 292 CYS A N 1
ATOM 2180 C CA . CYS A 1 292 ? 13.369 -5.542 -15.920 1.00 97.06 292 CYS A CA 1
ATOM 2181 C C . CYS A 1 292 ? 13.072 -5.821 -17.399 1.00 97.06 292 CYS A C 1
ATOM 2183 O O . CYS A 1 292 ? 12.495 -4.969 -18.066 1.00 97.06 292 CYS A O 1
ATOM 2185 N N . GLU A 1 293 ? 13.401 -7.012 -17.906 1.00 97.31 293 GLU A N 1
ATOM 2186 C CA . GLU A 1 293 ? 13.071 -7.405 -19.281 1.00 97.31 293 GLU A CA 1
ATOM 2187 C C . GLU A 1 293 ? 11.555 -7.436 -19.525 1.00 97.31 293 GLU A C 1
ATOM 2189 O O . GLU A 1 293 ? 11.062 -6.861 -20.499 1.00 97.31 293 GLU A O 1
ATOM 2194 N N . ARG A 1 294 ? 10.789 -8.043 -18.609 1.00 96.88 294 ARG A N 1
ATOM 2195 C CA . ARG A 1 294 ? 9.320 -8.071 -18.699 1.00 96.88 294 ARG A CA 1
ATOM 2196 C C . ARG A 1 294 ? 8.720 -6.664 -18.654 1.00 96.88 294 ARG A C 1
ATOM 2198 O O . ARG A 1 294 ? 7.799 -6.371 -19.418 1.00 96.88 294 ARG A O 1
ATOM 2205 N N . PHE A 1 295 ? 9.237 -5.789 -17.793 1.00 97.00 295 PHE A N 1
ATOM 2206 C CA . PHE A 1 295 ? 8.751 -4.413 -17.669 1.00 97.00 295 PHE A CA 1
ATOM 2207 C C . PHE A 1 295 ? 9.148 -3.532 -18.856 1.00 97.00 295 PHE A C 1
ATOM 2209 O O . PHE A 1 295 ? 8.338 -2.705 -19.272 1.00 97.00 295 PHE A O 1
ATOM 2216 N N . ALA A 1 296 ? 10.321 -3.746 -19.459 1.00 97.50 296 ALA A N 1
ATOM 2217 C CA . ALA A 1 296 ? 10.720 -3.073 -20.695 1.00 97.50 296 ALA A CA 1
ATOM 2218 C C . ALA A 1 296 ? 9.761 -3.410 -21.849 1.00 97.50 296 ALA A C 1
ATOM 2220 O O . ALA A 1 296 ? 9.267 -2.512 -22.532 1.00 97.50 296 ALA A O 1
ATOM 2221 N N . LEU A 1 297 ? 9.411 -4.692 -22.016 1.00 97.25 297 LEU A N 1
ATOM 2222 C CA . LEU A 1 297 ? 8.424 -5.122 -23.014 1.00 97.25 297 LEU A CA 1
ATOM 2223 C C . LEU A 1 297 ? 7.049 -4.489 -22.779 1.00 97.25 297 LEU A C 1
ATOM 2225 O O . LEU A 1 297 ? 6.375 -4.095 -23.731 1.00 97.25 297 LEU A O 1
ATOM 2229 N N . GLU A 1 298 ? 6.622 -4.382 -21.521 1.00 96.00 298 GLU A N 1
ATOM 2230 C CA . GLU A 1 298 ? 5.352 -3.743 -21.187 1.00 96.00 298 GLU A CA 1
ATOM 2231 C C . GLU A 1 298 ? 5.381 -2.229 -21.441 1.00 96.00 298 GLU A C 1
ATOM 2233 O O . GLU A 1 298 ? 4.416 -1.684 -21.976 1.00 96.00 298 GLU A O 1
ATOM 2238 N N . ALA A 1 299 ? 6.495 -1.557 -21.151 1.00 96.12 299 ALA A N 1
ATOM 2239 C CA . ALA A 1 299 ? 6.686 -0.145 -21.467 1.00 96.12 299 ALA A CA 1
ATOM 2240 C C . ALA A 1 299 ? 6.641 0.115 -22.987 1.00 96.12 299 ALA A C 1
ATOM 2242 O O . ALA A 1 299 ? 5.933 1.024 -23.425 1.00 96.12 299 ALA A O 1
ATOM 2243 N N . HIS A 1 300 ? 7.270 -0.740 -23.805 1.00 96.69 300 HIS A N 1
ATOM 2244 C CA . HIS A 1 300 ? 7.151 -0.673 -25.268 1.00 96.69 300 HIS A CA 1
ATOM 2245 C C . HIS A 1 300 ? 5.706 -0.857 -25.755 1.00 96.69 300 HIS A C 1
ATOM 2247 O O . HIS A 1 300 ? 5.276 -0.185 -26.692 1.00 96.69 300 HIS A O 1
ATOM 2253 N N . ARG A 1 301 ? 4.921 -1.739 -25.118 1.00 95.88 301 ARG A N 1
ATOM 2254 C CA . ARG A 1 301 ? 3.506 -1.954 -25.480 1.00 95.88 301 ARG A CA 1
ATOM 2255 C C . ARG A 1 301 ? 2.628 -0.736 -25.223 1.00 95.88 301 ARG A C 1
ATOM 2257 O O . ARG A 1 301 ? 1.657 -0.542 -25.952 1.00 95.88 301 ARG A O 1
ATOM 2264 N N . LEU A 1 302 ? 2.935 0.063 -24.200 1.00 93.25 302 LEU A N 1
ATOM 2265 C CA . LEU A 1 302 ? 2.215 1.314 -23.949 1.00 93.25 302 LEU A CA 1
ATOM 2266 C C . LEU A 1 302 ? 2.477 2.357 -25.042 1.00 93.25 302 LEU A C 1
ATOM 2268 O O . LEU A 1 302 ? 1.602 3.184 -25.309 1.00 93.25 302 LEU A O 1
ATOM 2272 N N . GLY A 1 303 ? 3.649 2.288 -25.680 1.00 92.38 303 GLY A N 1
ATOM 2273 C CA . GLY A 1 303 ? 4.081 3.196 -26.734 1.00 92.38 303 GLY A CA 1
ATOM 2274 C C . GLY A 1 303 ? 4.261 4.642 -26.260 1.00 92.38 303 GLY A C 1
ATOM 2275 O O . GLY A 1 303 ? 4.197 4.967 -25.075 1.00 92.38 303 GLY A O 1
ATOM 2276 N N . GLY A 1 304 ? 4.480 5.541 -27.221 1.00 92.69 304 GLY A N 1
ATOM 2277 C CA . GLY A 1 304 ? 4.739 6.955 -26.948 1.00 92.69 304 GLY A CA 1
ATOM 2278 C C . GLY A 1 304 ? 6.140 7.218 -26.385 1.00 92.69 304 GLY A C 1
ATOM 2279 O O . GLY A 1 304 ? 6.869 6.308 -26.006 1.00 92.69 304 GLY A O 1
ATOM 2280 N N . VAL A 1 305 ? 6.529 8.494 -26.332 1.00 92.56 305 VAL A N 1
ATOM 2281 C CA . VAL A 1 305 ? 7.888 8.898 -25.919 1.00 92.56 305 VAL A CA 1
ATOM 2282 C C . VAL A 1 305 ? 8.199 8.443 -24.489 1.00 92.56 305 VAL A C 1
ATOM 2284 O O . VAL A 1 305 ? 9.279 7.928 -24.228 1.00 92.56 305 VAL A O 1
ATOM 2287 N N . ALA A 1 306 ? 7.223 8.561 -23.586 1.00 89.12 306 ALA A N 1
ATOM 2288 C CA . ALA A 1 306 ? 7.353 8.149 -22.192 1.00 89.12 306 ALA A CA 1
ATOM 2289 C C . ALA A 1 306 ? 7.610 6.643 -22.031 1.00 89.12 306 ALA A C 1
ATOM 2291 O O . ALA A 1 306 ? 8.470 6.249 -21.245 1.00 89.12 306 ALA A O 1
ATOM 2292 N N . GLY A 1 307 ? 6.871 5.813 -22.773 1.00 92.75 307 GLY A N 1
ATOM 2293 C CA . GLY A 1 307 ? 7.026 4.362 -22.748 1.00 92.75 307 GLY A CA 1
ATOM 2294 C C . GLY A 1 307 ? 8.393 3.935 -23.272 1.00 92.75 307 GLY A C 1
ATOM 2295 O O . GLY A 1 307 ? 9.059 3.124 -22.637 1.00 92.75 307 GLY A O 1
ATOM 2296 N N . GLU A 1 308 ? 8.859 4.543 -24.366 1.00 96.06 308 GLU A N 1
ATOM 2297 C CA . GLU A 1 308 ? 10.176 4.246 -24.948 1.00 96.06 308 GLU A CA 1
ATOM 2298 C C . GLU A 1 308 ? 11.342 4.676 -24.042 1.00 96.06 308 GLU A C 1
ATOM 2300 O O . GLU A 1 308 ? 12.313 3.936 -23.878 1.00 96.06 308 GLU A O 1
ATOM 2305 N N . GLU A 1 309 ? 11.252 5.848 -23.405 1.00 95.12 309 GLU A N 1
ATOM 2306 C CA . GLU A 1 309 ? 12.247 6.303 -22.423 1.00 95.12 309 GLU A CA 1
ATOM 2307 C C . GLU A 1 309 ? 12.329 5.357 -21.218 1.00 95.12 309 GLU A C 1
ATOM 2309 O O . GLU A 1 309 ? 13.421 5.027 -20.743 1.00 95.12 309 GLU A O 1
ATOM 2314 N N . LEU A 1 310 ? 11.176 4.892 -20.735 1.00 95.12 310 LEU A N 1
ATOM 2315 C CA . LEU A 1 310 ? 11.100 3.983 -19.601 1.00 95.12 310 LEU A CA 1
ATOM 2316 C C . LEU A 1 310 ? 11.595 2.578 -19.960 1.00 95.12 310 LEU A C 1
ATOM 2318 O O . LEU A 1 310 ? 12.350 1.989 -19.190 1.00 95.12 310 LEU A O 1
ATOM 2322 N N . ALA A 1 311 ? 11.243 2.071 -21.144 1.00 97.19 311 ALA A N 1
ATOM 2323 C CA . ALA A 1 311 ? 11.740 0.796 -21.652 1.00 97.19 311 ALA A CA 1
ATOM 2324 C C . ALA A 1 311 ? 13.270 0.800 -21.761 1.00 97.19 311 ALA A C 1
ATOM 2326 O O . ALA A 1 311 ? 13.936 -0.083 -21.220 1.00 97.19 311 ALA A O 1
ATOM 2327 N N . LYS A 1 312 ? 13.837 1.866 -22.343 1.00 97.69 312 LYS A N 1
ATOM 2328 C CA . LYS A 1 312 ? 15.288 2.070 -22.397 1.00 97.69 312 LYS A CA 1
ATOM 2329 C C . LYS A 1 312 ? 15.913 2.112 -21.001 1.00 97.69 312 LYS A C 1
ATOM 2331 O O . LYS A 1 312 ? 16.966 1.523 -20.786 1.00 97.69 312 LYS A O 1
ATOM 2336 N N . SER A 1 313 ? 15.261 2.775 -20.047 1.00 97.12 313 SER A N 1
ATOM 2337 C CA . SER A 1 313 ? 15.742 2.842 -18.663 1.00 97.12 313 SER A CA 1
ATOM 2338 C C . SER A 1 313 ? 15.792 1.453 -18.008 1.00 97.12 313 SER A C 1
ATOM 2340 O O . SER A 1 313 ? 16.776 1.126 -17.342 1.00 97.12 313 SER A O 1
ATOM 2342 N N . PHE A 1 314 ? 14.784 0.605 -18.240 1.00 97.94 314 PHE A N 1
ATOM 2343 C CA . PHE A 1 314 ? 14.793 -0.790 -17.788 1.00 97.94 314 PHE A CA 1
ATOM 2344 C C . PHE A 1 314 ? 15.886 -1.626 -18.463 1.00 97.94 314 PHE A C 1
ATOM 2346 O O . PHE A 1 314 ? 16.570 -2.381 -17.774 1.00 97.94 314 PHE A O 1
ATOM 2353 N N . ASP A 1 315 ? 16.108 -1.471 -19.769 1.00 97.88 315 ASP A N 1
ATOM 2354 C CA . ASP A 1 315 ? 17.206 -2.148 -20.470 1.00 97.88 315 ASP A CA 1
ATOM 2355 C C . ASP A 1 315 ? 18.586 -1.707 -19.961 1.00 97.88 315 ASP A C 1
ATOM 2357 O O . ASP A 1 315 ? 19.494 -2.527 -19.806 1.00 97.88 315 ASP A O 1
ATOM 2361 N N . ASP A 1 316 ? 18.756 -0.418 -19.665 1.00 97.56 316 ASP A N 1
ATOM 2362 C CA . ASP A 1 316 ? 19.979 0.133 -19.078 1.00 97.56 316 ASP A CA 1
ATOM 2363 C C . ASP A 1 316 ? 20.215 -0.409 -17.662 1.00 97.56 316 ASP A C 1
ATOM 2365 O O . ASP A 1 316 ? 21.353 -0.686 -17.282 1.00 97.56 316 ASP A O 1
ATOM 2369 N N . LEU A 1 317 ? 19.155 -0.581 -16.868 1.00 96.69 317 LEU A N 1
ATOM 2370 C CA . LEU A 1 317 ? 19.237 -1.208 -15.551 1.00 96.69 317 LEU A CA 1
ATOM 2371 C C . LEU A 1 317 ? 19.563 -2.702 -15.653 1.00 96.69 317 LEU A C 1
ATOM 2373 O O . LEU A 1 317 ? 20.476 -3.160 -14.974 1.00 96.69 317 LEU A O 1
ATOM 2377 N N . ARG A 1 318 ? 18.899 -3.438 -16.550 1.00 96.50 318 ARG A N 1
ATOM 2378 C CA . ARG A 1 318 ? 19.157 -4.866 -16.786 1.00 96.5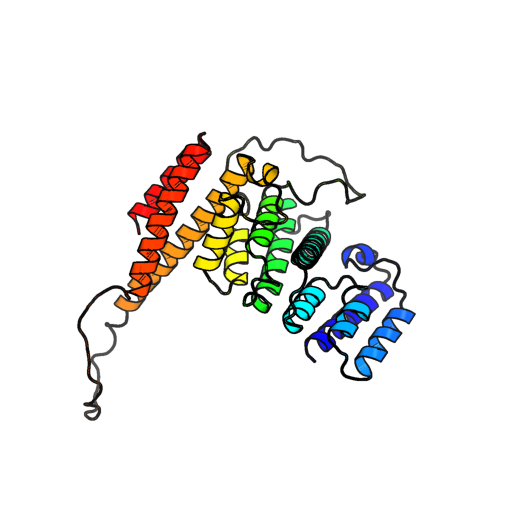0 318 ARG A CA 1
ATOM 2379 C C . ARG A 1 318 ? 20.604 -5.137 -17.185 1.00 96.50 318 ARG A C 1
ATOM 2381 O O . ARG A 1 318 ? 21.162 -6.129 -16.753 1.00 96.50 318 ARG A O 1
ATOM 2388 N N . ARG A 1 319 ? 21.220 -4.263 -17.986 1.00 96.31 319 ARG A N 1
ATOM 2389 C CA . ARG A 1 319 ? 22.635 -4.393 -18.384 1.00 96.31 319 ARG A CA 1
ATOM 2390 C C . ARG A 1 319 ? 23.630 -4.142 -17.246 1.00 96.31 319 ARG A C 1
ATOM 2392 O O . ARG A 1 319 ? 24.802 -4.471 -17.411 1.00 96.31 319 ARG A O 1
ATOM 2399 N N . ARG A 1 320 ? 23.198 -3.500 -16.156 1.00 94.25 320 ARG A N 1
ATOM 2400 C CA . ARG A 1 320 ? 24.022 -3.234 -14.965 1.00 94.25 320 ARG A CA 1
ATOM 2401 C C . ARG A 1 320 ? 23.930 -4.342 -13.913 1.00 94.25 320 ARG A C 1
ATOM 2403 O O . ARG A 1 320 ? 24.853 -4.445 -13.111 1.00 94.25 320 ARG A O 1
ATOM 2410 N N . LEU A 1 321 ? 22.822 -5.085 -13.899 1.00 90.69 321 LEU A N 1
ATOM 2411 C CA . LEU A 1 321 ? 22.579 -6.250 -13.041 1.00 90.69 321 LEU A CA 1
ATOM 2412 C C . LEU A 1 321 ? 23.325 -7.484 -13.563 1.00 90.69 321 LEU A C 1
ATOM 2414 O O . LEU A 1 321 ? 23.764 -8.284 -12.709 1.00 90.69 321 LEU A O 1
#

Organism: NCBI:txid1486919

pLDDT: mean 81.64, std 18.77, range [36.84, 97.94]

InterPro domains:
  IPR004870 Nucleoporin, Nup155-like [PTHR10350] (2-232)
  IPR007187 Nucleoporin, Nup133/Nup155-like, C-terminal [PF03177] (39-211)
  IPR042538 Nucleoporin, Nup155-like, C-terminal, subdomain 3 [G3DSA:1.20.120.1880] (3-242)

Radius of gyration: 24.4 Å; chains: 1; bounding box: 72×52×61 Å

Foldseek 3Di:
DVLLVVLLVVLVVLLVCVVVVHPCCVLQVQDPPQDNVNSVVVNVVSVPDDDQLVCCQPVTCVNRLVLLSNLVSVLVVVDPDDLVVLLVSLLSQLVSLLSNQDPDDCPDPDDNLVSSLLSSLVSLLVRLLVRLVDCSNCVLLSSLLQSLCSLVVNPPPPPPDPDDPDDDPPDPPDDDDLPCLLSSLVSSCSSNVNPLPVNLVSLVCLQVVVDPPDDPVVSPPLVNVLSSLVSVLSSLVVLLVVLVVVLVVVVPVVDDDPDDDDPDDPDDDDPPDDPDRDPVSVVVLVVSLVSLQVSLVVLVVSDDPSSPVSSVSSVVSSVSD